Protein AF-A0AA37LX36-F1 (afdb_monomer)

Structure (mmCIF, N/CA/C/O backbone):
data_AF-A0AA37LX36-F1
#
_entry.id   AF-A0AA37LX36-F1
#
loop_
_atom_site.group_PDB
_atom_site.id
_atom_site.type_symbol
_atom_site.label_atom_id
_atom_site.label_alt_id
_atom_site.label_comp_id
_atom_site.label_asym_id
_atom_site.label_entity_id
_atom_site.label_seq_id
_atom_site.pdbx_PDB_ins_code
_atom_site.Cartn_x
_atom_site.Cartn_y
_atom_site.Cartn_z
_atom_site.occupancy
_atom_site.B_iso_or_equiv
_atom_site.auth_seq_id
_atom_site.auth_comp_id
_atom_site.auth_asym_id
_atom_site.auth_atom_id
_atom_site.pdbx_PDB_model_num
ATOM 1 N N . MET A 1 1 ? -28.944 18.152 -4.017 1.00 32.34 1 MET A N 1
ATOM 2 C CA . MET A 1 1 ? -28.126 17.832 -5.208 1.00 32.34 1 MET A CA 1
ATOM 3 C C . MET A 1 1 ? -26.838 17.189 -4.715 1.00 32.34 1 MET A C 1
ATOM 5 O O . MET A 1 1 ? -25.972 17.884 -4.203 1.00 32.34 1 MET A O 1
ATOM 9 N N . GLY A 1 2 ? -26.797 15.855 -4.688 1.00 38.53 2 GLY A N 1
ATOM 10 C CA . GLY A 1 2 ? -25.699 15.092 -4.093 1.00 38.53 2 GLY A CA 1
ATOM 11 C C . GLY A 1 2 ? -24.526 14.966 -5.058 1.00 38.53 2 GLY A C 1
ATOM 12 O O . GLY A 1 2 ? -24.697 14.466 -6.165 1.00 38.53 2 GLY A O 1
ATOM 13 N N . LYS A 1 3 ? -23.341 15.416 -4.639 1.00 30.78 3 LYS A N 1
ATOM 14 C CA . LYS A 1 3 ? -22.081 15.024 -5.273 1.00 30.78 3 LYS A CA 1
ATOM 15 C C . LYS A 1 3 ? -21.729 13.620 -4.779 1.00 30.78 3 LYS A C 1
ATOM 17 O O . LYS A 1 3 ? -21.330 13.455 -3.631 1.00 30.78 3 LYS A O 1
ATOM 22 N N . THR A 1 4 ? -21.894 12.623 -5.636 1.00 48.28 4 THR A N 1
ATOM 23 C CA . THR A 1 4 ? -21.333 11.275 -5.474 1.00 48.28 4 THR A CA 1
ATOM 24 C C . THR A 1 4 ? -20.632 10.914 -6.773 1.00 48.28 4 THR A C 1
ATOM 26 O O . THR A 1 4 ? -21.321 10.716 -7.769 1.00 48.28 4 THR A O 1
ATOM 29 N N . ALA A 1 5 ? -19.298 10.877 -6.759 1.00 36.16 5 ALA A N 1
ATOM 30 C CA . ALA A 1 5 ? -18.431 10.017 -7.576 1.00 36.16 5 ALA A CA 1
ATOM 31 C C . ALA A 1 5 ? -16.986 10.538 -7.483 1.00 36.16 5 ALA A C 1
ATOM 33 O O . ALA A 1 5 ? -16.674 11.576 -8.057 1.00 36.16 5 ALA A O 1
ATOM 34 N N . GLY A 1 6 ? -16.152 9.807 -6.737 1.00 41.78 6 GLY A N 1
ATOM 35 C CA . GLY A 1 6 ? -14.691 9.744 -6.865 1.00 41.78 6 GLY A CA 1
ATOM 36 C C . GLY A 1 6 ? -13.950 11.052 -7.124 1.00 41.78 6 GLY A C 1
ATOM 37 O O . GLY A 1 6 ? -13.410 11.240 -8.211 1.00 41.78 6 GLY A O 1
ATOM 38 N N . GLU A 1 7 ? -13.859 11.921 -6.120 1.00 40.16 7 GLU A N 1
ATOM 39 C CA . GLU A 1 7 ? -12.687 12.792 -6.040 1.00 40.16 7 GLU A CA 1
ATOM 40 C C . GLU A 1 7 ? -11.512 11.850 -5.736 1.00 40.16 7 GLU A C 1
ATOM 42 O O . GLU A 1 7 ? -11.552 11.106 -4.755 1.00 40.16 7 GLU A O 1
ATOM 47 N N . ASN A 1 8 ? -10.558 11.742 -6.667 1.00 49.19 8 ASN A N 1
ATOM 48 C CA . ASN A 1 8 ? -9.328 10.989 -6.440 1.00 49.19 8 ASN A CA 1
ATOM 49 C C . ASN A 1 8 ? -8.547 11.750 -5.370 1.00 49.19 8 ASN A C 1
ATOM 51 O O . ASN A 1 8 ? -7.756 12.633 -5.694 1.00 49.19 8 ASN A O 1
ATOM 55 N N . ASP A 1 9 ? -8.825 11.454 -4.106 1.00 60.62 9 ASP A N 1
ATOM 56 C CA . ASP A 1 9 ? -7.995 11.918 -3.009 1.00 60.62 9 ASP A CA 1
ATOM 57 C C . ASP A 1 9 ? -6.635 11.235 -3.170 1.00 60.62 9 ASP A C 1
ATOM 59 O O . ASP A 1 9 ? -6.492 10.022 -2.979 1.00 60.62 9 ASP A O 1
ATOM 63 N N . ASP A 1 10 ? -5.646 12.015 -3.608 1.00 78.06 10 ASP A N 1
ATOM 64 C CA . ASP A 1 10 ? -4.263 11.575 -3.735 1.00 78.06 10 ASP A CA 1
ATOM 65 C C . ASP A 1 10 ? -3.734 11.254 -2.334 1.00 78.06 10 ASP A C 1
ATOM 67 O O . ASP A 1 10 ? -3.211 12.114 -1.624 1.00 78.06 10 ASP A O 1
ATOM 71 N N . LEU A 1 11 ? -3.883 9.996 -1.919 1.00 88.50 11 LEU A N 1
ATOM 72 C CA . LEU A 1 11 ? -3.341 9.515 -0.659 1.00 88.50 11 LEU A CA 1
ATOM 73 C C . LEU A 1 11 ? -1.811 9.603 -0.710 1.00 88.50 11 LEU A C 1
ATOM 75 O O . LEU A 1 11 ? -1.152 9.020 -1.578 1.00 88.50 11 LEU A O 1
ATOM 79 N N . VAL A 1 12 ? -1.228 10.312 0.253 1.00 91.56 12 VAL A N 1
ATOM 80 C CA . VAL A 1 12 ? 0.217 10.538 0.315 1.00 91.56 12 VAL A CA 1
ATOM 81 C C . VAL A 1 12 ? 0.804 9.859 1.539 1.00 91.56 12 VAL A C 1
ATOM 83 O O . VAL A 1 12 ? 0.445 10.163 2.675 1.00 91.56 12 VAL A O 1
ATOM 86 N N . PHE A 1 13 ? 1.797 9.004 1.312 1.00 93.25 13 PHE A N 1
ATOM 87 C CA . PHE A 1 13 ? 2.613 8.448 2.382 1.00 93.25 13 PHE A CA 1
ATOM 88 C C . PHE A 1 13 ? 3.687 9.448 2.813 1.00 93.25 13 PHE A C 1
ATOM 90 O O . PHE A 1 13 ? 4.432 9.970 1.978 1.00 93.25 13 PHE A O 1
ATOM 97 N N . ARG A 1 14 ? 3.799 9.697 4.122 1.00 93.94 14 ARG A N 1
ATOM 98 C CA . ARG A 1 14 ? 4.775 10.641 4.683 1.00 93.94 14 ARG A CA 1
ATOM 99 C C . ARG A 1 14 ? 5.857 9.921 5.483 1.00 93.94 14 ARG A C 1
ATOM 101 O O . ARG A 1 14 ? 5.557 9.126 6.368 1.00 93.94 14 ARG A O 1
ATOM 108 N N . TYR A 1 15 ? 7.120 10.236 5.214 1.00 93.69 15 TYR A N 1
ATOM 109 C CA . TYR A 1 15 ? 8.269 9.720 5.965 1.00 93.69 15 TYR A CA 1
ATOM 110 C C . TYR A 1 15 ? 9.398 10.746 5.992 1.00 93.69 15 TYR A C 1
ATOM 112 O O . TYR A 1 15 ? 9.793 11.242 4.937 1.00 93.69 15 TYR A O 1
ATOM 120 N N . ALA A 1 16 ? 9.939 11.058 7.172 1.00 91.69 16 ALA A N 1
ATOM 121 C CA . ALA A 1 16 ? 11.041 12.010 7.341 1.00 91.69 16 ALA A CA 1
ATOM 122 C C . ALA A 1 16 ? 10.786 13.363 6.639 1.00 91.69 16 ALA A C 1
ATOM 124 O O . ALA A 1 16 ? 11.642 13.877 5.915 1.00 91.69 16 ALA A O 1
ATOM 125 N N . ASN A 1 17 ? 9.568 13.896 6.777 1.00 86.88 17 ASN A N 1
ATOM 126 C CA . ASN A 1 17 ? 9.090 15.103 6.087 1.00 86.88 17 ASN A CA 1
ATOM 127 C C . ASN A 1 17 ? 9.081 15.028 4.540 1.00 86.88 17 ASN A C 1
ATOM 129 O O . ASN A 1 17 ? 8.952 16.043 3.858 1.00 86.88 17 ASN A O 1
ATOM 133 N N . ARG A 1 18 ? 9.205 13.830 3.961 1.00 91.06 18 ARG A N 1
ATOM 134 C CA . ARG A 1 18 ? 9.024 13.579 2.527 1.00 91.06 18 ARG A CA 1
ATOM 135 C C . ARG A 1 18 ? 7.646 13.003 2.276 1.00 91.06 18 ARG A C 1
ATOM 137 O O . ARG A 1 18 ? 7.146 12.213 3.068 1.00 91.06 18 ARG A O 1
ATOM 144 N N . SER A 1 19 ? 7.069 13.399 1.153 1.00 90.94 19 SER A N 1
ATOM 145 C CA . SER A 1 19 ? 5.771 12.935 0.677 1.00 90.94 19 SER A CA 1
ATOM 146 C C . SER A 1 19 ? 5.985 12.043 -0.538 1.00 90.94 19 SER A C 1
ATOM 148 O O . SER A 1 19 ? 6.679 12.440 -1.474 1.00 90.94 19 SER A O 1
ATOM 150 N N . VAL A 1 20 ? 5.426 10.838 -0.508 1.00 90.50 20 VAL A N 1
ATOM 151 C CA . VAL A 1 20 ? 5.492 9.868 -1.601 1.00 90.50 20 VAL A CA 1
ATOM 152 C C . VAL A 1 20 ? 4.066 9.605 -2.081 1.00 90.50 20 VAL A C 1
ATOM 154 O O . VAL A 1 20 ? 3.241 9.172 -1.272 1.00 90.50 20 VAL A O 1
ATOM 157 N N . PRO A 1 21 ? 3.754 9.865 -3.363 1.00 89.62 21 PRO A N 1
ATOM 158 C CA . PRO A 1 21 ? 2.439 9.559 -3.905 1.00 89.62 21 PRO A CA 1
ATOM 159 C C . PRO A 1 21 ? 2.235 8.045 -3.930 1.00 89.62 21 PRO A C 1
ATOM 161 O O . PRO A 1 21 ? 3.142 7.288 -4.298 1.00 89.62 21 PRO A O 1
ATOM 164 N N . LEU A 1 22 ? 1.051 7.606 -3.519 1.00 91.00 22 LEU A N 1
ATOM 165 C CA . LEU A 1 22 ? 0.678 6.199 -3.533 1.00 91.00 22 LEU A CA 1
ATOM 166 C C . LEU A 1 22 ? -0.077 5.832 -4.816 1.00 91.00 22 LEU A C 1
ATOM 168 O O . LEU A 1 22 ? -0.513 6.714 -5.554 1.00 91.00 22 LEU A O 1
ATOM 172 N N . PRO A 1 23 ? -0.206 4.529 -5.127 1.00 89.56 23 PRO A N 1
ATOM 173 C CA . PRO A 1 23 ? -1.058 4.085 -6.215 1.00 89.56 23 PRO A CA 1
ATOM 174 C C . PRO A 1 23 ? -2.488 4.569 -5.989 1.00 89.56 23 PRO A C 1
ATOM 176 O O . PRO A 1 23 ? -2.979 4.539 -4.859 1.00 89.56 23 PRO A O 1
ATOM 179 N N . ASN A 1 24 ? -3.166 4.933 -7.076 1.00 89.44 24 ASN A N 1
ATOM 180 C CA . ASN A 1 24 ? -4.563 5.343 -7.019 1.00 89.44 24 ASN A CA 1
ATOM 181 C C . ASN A 1 24 ? -5.396 4.256 -6.326 1.00 89.44 24 ASN A C 1
ATOM 183 O O . ASN A 1 24 ? -5.388 3.084 -6.729 1.00 89.44 24 ASN A O 1
ATOM 187 N N . CYS A 1 25 ? -6.103 4.665 -5.280 1.00 89.44 25 CYS A N 1
ATOM 188 C CA . CYS A 1 25 ? -7.003 3.834 -4.501 1.00 89.44 25 CYS A CA 1
ATOM 189 C C . CYS A 1 25 ? -8.303 4.600 -4.257 1.00 89.44 25 CYS A C 1
ATOM 191 O O . CYS A 1 25 ? -8.329 5.827 -4.290 1.00 89.44 25 CYS A O 1
ATOM 193 N N . MET A 1 26 ? -9.398 3.873 -4.053 1.00 90.50 26 MET A N 1
ATOM 194 C CA . MET A 1 26 ? -10.676 4.486 -3.698 1.00 90.50 26 MET A CA 1
ATOM 195 C C . MET A 1 26 ? -10.778 4.548 -2.180 1.00 90.50 26 MET A C 1
ATOM 197 O O . MET A 1 26 ? -10.786 3.502 -1.534 1.00 90.50 26 MET A O 1
ATOM 201 N N . LEU A 1 27 ? -10.851 5.752 -1.618 1.00 89.50 27 LEU A N 1
ATOM 202 C CA . LEU A 1 27 ? -10.992 5.964 -0.180 1.00 89.50 27 LEU A CA 1
ATOM 203 C C . LEU A 1 27 ? -12.466 6.057 0.222 1.00 89.50 27 LEU A C 1
ATOM 205 O O . LEU A 1 27 ? -13.286 6.674 -0.456 1.00 89.50 27 LEU A O 1
ATOM 209 N N . PHE A 1 28 ? -12.790 5.463 1.365 1.00 85.06 28 PHE A N 1
ATOM 210 C CA . PHE A 1 28 ? -14.096 5.532 1.997 1.00 85.06 28 PHE A CA 1
ATOM 211 C C . PHE A 1 28 ? -13.926 6.012 3.440 1.00 85.06 28 PHE A C 1
ATOM 213 O O . PHE A 1 28 ? -13.277 5.374 4.278 1.00 85.06 28 PHE A O 1
ATOM 220 N N . SER A 1 29 ? -14.559 7.142 3.736 1.00 77.88 29 SER A N 1
ATOM 221 C CA . SER A 1 29 ? -14.624 7.713 5.079 1.00 77.88 29 SER A CA 1
ATOM 222 C C . SER A 1 29 ? -16.007 7.470 5.659 1.00 77.88 29 SER A C 1
ATOM 224 O O . SER A 1 29 ? -1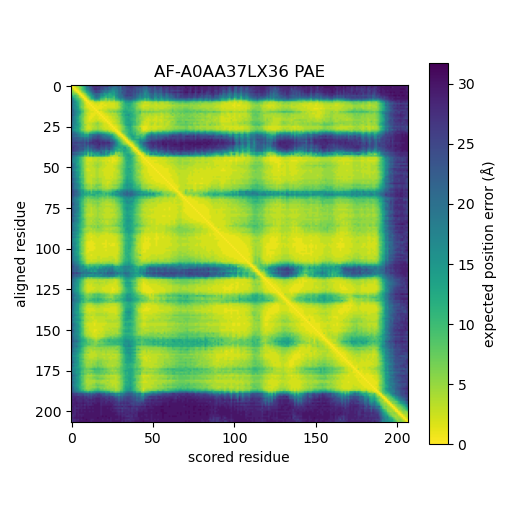7.027 7.670 4.992 1.00 77.88 29 SER A O 1
ATOM 226 N N . THR A 1 30 ? -16.063 7.038 6.914 1.00 62.91 30 THR A N 1
ATOM 227 C CA . THR A 1 30 ? -17.329 6.971 7.637 1.00 62.91 30 THR A CA 1
ATOM 228 C C . THR A 1 30 ? -17.745 8.399 7.974 1.00 62.91 30 THR A C 1
ATOM 230 O O . THR A 1 30 ? -16.972 9.169 8.529 1.00 62.91 30 THR A O 1
ATOM 233 N N . ARG A 1 31 ? -18.965 8.806 7.618 1.00 53.16 31 ARG A N 1
ATOM 234 C CA . ARG A 1 31 ? -19.545 10.034 8.174 1.00 53.16 31 ARG A CA 1
ATOM 235 C C . ARG A 1 31 ? -20.216 9.659 9.489 1.00 53.16 31 ARG A C 1
ATOM 237 O O . ARG A 1 31 ? -21.221 8.952 9.470 1.00 53.16 31 ARG A O 1
ATOM 244 N N . CYS A 1 32 ? -19.677 10.115 10.618 1.00 43.88 32 CYS A N 1
ATOM 245 C CA . CYS A 1 32 ? -20.441 10.114 11.862 1.00 43.88 32 CYS A CA 1
ATOM 246 C C . CYS A 1 32 ? -21.557 11.151 11.718 1.00 43.88 32 CYS A C 1
ATOM 248 O O . CYS A 1 32 ? -21.290 12.343 11.612 1.00 43.88 32 CYS A O 1
ATOM 250 N N . ASN A 1 33 ? -22.805 10.687 11.658 1.00 40.69 33 ASN A N 1
ATOM 251 C CA . ASN A 1 33 ? -23.986 11.540 11.504 1.00 40.69 33 ASN A CA 1
ATOM 252 C C . ASN A 1 33 ? -24.667 11.838 12.854 1.00 40.69 33 ASN A C 1
ATOM 254 O O . ASN A 1 33 ? -25.855 12.145 12.891 1.00 40.69 33 ASN A O 1
ATOM 258 N N . SER A 1 34 ? -23.934 11.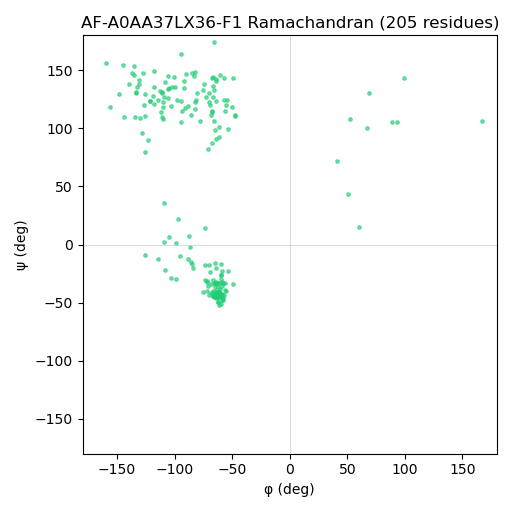719 13.962 1.00 43.19 34 SER A N 1
ATOM 259 C CA . SER A 1 34 ? -24.435 11.966 15.315 1.00 43.19 34 SER A CA 1
ATOM 260 C C . SER A 1 34 ? -23.544 12.985 16.029 1.00 43.19 34 SER A C 1
ATOM 262 O O . SER A 1 34 ? -22.407 12.672 16.373 1.00 43.19 34 SER A O 1
ATOM 264 N N . ASP A 1 35 ? -24.119 14.169 16.235 1.00 40.50 35 ASP A N 1
ATOM 265 C CA . ASP A 1 35 ? -23.669 15.325 17.021 1.00 40.50 35 ASP A CA 1
ATOM 266 C C . ASP A 1 35 ? -22.448 16.140 16.530 1.00 40.50 35 ASP A C 1
ATOM 268 O O . ASP A 1 35 ? -21.373 15.598 16.279 1.00 40.50 35 ASP A O 1
ATOM 272 N N . PRO A 1 36 ? -22.552 17.487 16.463 1.00 45.41 36 PRO A N 1
ATOM 273 C CA . PRO A 1 36 ? -21.502 18.371 15.940 1.00 45.41 36 PRO A CA 1
ATOM 274 C C . PRO A 1 36 ? -20.279 18.544 16.865 1.00 45.41 36 PRO A C 1
ATOM 276 O O . PRO A 1 36 ? -19.487 19.459 16.656 1.00 45.41 36 PRO A O 1
ATOM 279 N N . VAL A 1 37 ? -20.108 17.700 17.888 1.00 46.75 37 VAL A N 1
ATOM 280 C CA . VAL A 1 37 ? -19.050 17.852 18.906 1.00 46.75 37 VAL A CA 1
ATOM 281 C C . VAL A 1 37 ? -18.019 16.715 18.873 1.00 46.75 37 VAL A C 1
ATOM 283 O O . VAL A 1 37 ? -16.950 16.856 19.461 1.00 46.75 37 VAL A O 1
ATOM 286 N N . VAL A 1 38 ? -18.261 15.605 18.160 1.00 47.72 38 VAL A N 1
ATOM 287 C CA . VAL A 1 38 ? -17.376 14.429 18.239 1.00 47.72 38 VAL A CA 1
ATOM 288 C C . VAL A 1 38 ? -17.040 13.856 16.858 1.00 47.72 38 VAL A C 1
ATOM 290 O O . VAL A 1 38 ? -17.853 13.210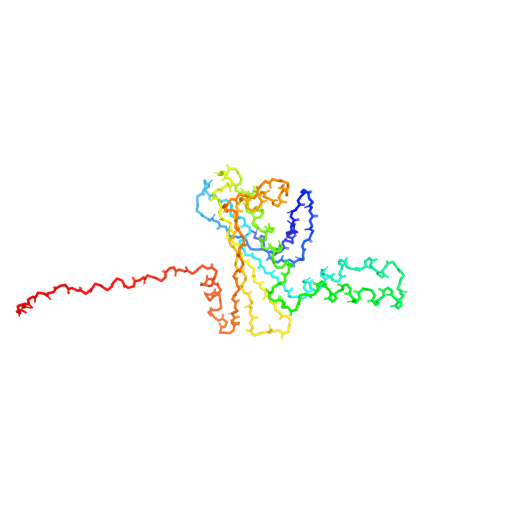 16.208 1.00 47.72 38 VAL A O 1
ATOM 293 N N . SER A 1 39 ? -15.769 14.047 16.489 1.00 46.16 39 SER A N 1
ATOM 294 C CA . SER A 1 39 ? -14.975 13.261 15.532 1.00 46.16 39 SER A CA 1
ATOM 295 C C . SER A 1 39 ? -15.385 13.320 14.059 1.00 46.16 39 SER A C 1
ATOM 297 O O . SER A 1 39 ? -16.236 12.563 13.603 1.00 46.16 39 SER A O 1
ATOM 299 N N . ILE A 1 40 ? -14.662 14.129 13.275 1.00 47.19 40 ILE A N 1
ATOM 300 C CA . ILE A 1 40 ? -14.550 13.933 11.822 1.00 47.19 40 ILE A CA 1
ATOM 301 C C . ILE A 1 40 ? -13.758 12.630 11.614 1.00 47.19 40 ILE A C 1
ATOM 303 O O . ILE A 1 40 ? -12.588 12.578 12.009 1.00 47.19 40 ILE A O 1
ATOM 307 N N . PRO A 1 41 ? -14.350 11.554 11.066 1.00 59.16 41 PRO A N 1
ATOM 308 C CA . PRO A 1 41 ? -13.612 10.318 10.863 1.00 59.16 41 PRO A CA 1
ATOM 309 C C . PRO A 1 41 ? -12.801 10.440 9.571 1.00 59.16 41 PRO A C 1
ATOM 311 O O . PRO A 1 41 ? -13.358 10.705 8.503 1.00 59.16 41 PRO A O 1
ATOM 314 N N . GLY A 1 42 ? -11.487 10.242 9.669 1.00 60.50 42 GLY A N 1
ATOM 315 C CA . GLY A 1 42 ? -10.632 10.097 8.492 1.00 60.50 42 GLY A CA 1
ATOM 316 C C . GLY A 1 42 ? -10.951 8.836 7.694 1.00 60.50 42 GLY A C 1
ATOM 317 O O . GLY A 1 42 ? -11.782 8.023 8.122 1.00 60.50 42 GLY A O 1
ATOM 318 N N . PRO A 1 43 ? -10.312 8.657 6.526 1.00 66.19 43 PRO A N 1
ATOM 319 C CA . PRO A 1 43 ? -10.539 7.473 5.711 1.00 66.19 43 PRO A CA 1
ATOM 320 C C . PRO A 1 43 ? -10.225 6.232 6.540 1.00 66.19 43 PRO A C 1
ATOM 322 O O . PRO A 1 43 ? -9.157 6.109 7.139 1.00 66.19 43 PRO A O 1
ATOM 325 N N . SER A 1 44 ? -11.198 5.332 6.632 1.00 81.94 44 SER A N 1
ATOM 326 C CA . SER A 1 44 ? -11.076 4.100 7.421 1.00 81.94 44 SER A CA 1
ATOM 327 C C . SER A 1 44 ? -10.945 2.875 6.532 1.00 81.94 44 SER A C 1
ATOM 329 O O . SER A 1 44 ? -10.414 1.855 6.970 1.00 81.94 44 SER A O 1
ATOM 331 N N . ILE A 1 45 ? -11.399 2.976 5.282 1.00 91.06 45 ILE A N 1
ATOM 332 C CA . ILE A 1 45 ? -11.393 1.881 4.325 1.00 91.06 45 ILE A CA 1
ATOM 333 C C . ILE A 1 45 ? -10.853 2.409 2.996 1.00 91.06 45 ILE A C 1
ATOM 335 O O . ILE A 1 45 ? -11.338 3.417 2.494 1.00 91.06 45 ILE A O 1
ATOM 339 N N . ALA A 1 46 ? -9.897 1.709 2.394 1.00 93.56 46 ALA A N 1
ATOM 340 C CA . ALA A 1 46 ? -9.486 1.927 1.012 1.00 93.56 46 ALA A CA 1
ATOM 341 C C . ALA A 1 46 ? -9.746 0.677 0.173 1.00 93.56 46 ALA A C 1
ATOM 343 O O . ALA A 1 46 ? -9.643 -0.444 0.664 1.00 93.56 46 ALA A O 1
ATOM 344 N N . TYR A 1 47 ? -10.033 0.861 -1.109 1.00 94.31 47 TYR A N 1
ATOM 345 C CA . TYR A 1 47 ? -10.014 -0.202 -2.102 1.00 94.31 47 TYR A CA 1
ATOM 346 C C . TYR A 1 47 ? -8.859 0.008 -3.075 1.00 94.31 47 TYR A C 1
ATOM 348 O O . TYR A 1 47 ? -8.678 1.092 -3.631 1.00 94.31 47 TYR A O 1
ATOM 356 N N . LEU A 1 48 ? -8.104 -1.059 -3.301 1.00 93.94 48 LEU A N 1
ATOM 357 C CA . LEU A 1 48 ? -6.943 -1.097 -4.169 1.00 93.94 48 LEU A CA 1
ATOM 358 C C . LEU A 1 48 ? -7.058 -2.296 -5.109 1.00 93.94 48 LEU A C 1
ATOM 360 O O . LEU A 1 48 ? -7.500 -3.376 -4.720 1.00 93.94 48 LEU A O 1
ATOM 364 N N . HIS A 1 49 ? -6.639 -2.118 -6.354 1.00 93.31 49 HIS A N 1
ATOM 365 C CA . HIS A 1 49 ? -6.614 -3.199 -7.329 1.00 93.31 49 HIS A CA 1
ATOM 366 C C . HIS A 1 49 ? -5.166 -3.613 -7.600 1.00 93.31 49 HIS A C 1
ATOM 368 O O . HIS A 1 49 ? -4.292 -2.756 -7.716 1.00 93.31 49 HIS A O 1
ATOM 374 N N . SER A 1 50 ? -4.880 -4.911 -7.728 1.00 92.25 50 SER A N 1
ATOM 375 C CA . SER A 1 50 ? -3.498 -5.392 -7.894 1.00 92.25 50 SER A CA 1
ATOM 376 C C . SER A 1 50 ? -2.783 -4.760 -9.097 1.00 92.25 50 SER A C 1
ATOM 378 O O . SER A 1 50 ? -1.590 -4.460 -9.028 1.00 92.25 50 SER A O 1
ATOM 380 N N . THR A 1 51 ? -3.512 -4.452 -10.173 1.00 92.75 51 THR A N 1
ATOM 381 C CA . THR A 1 51 ? -2.939 -3.791 -11.358 1.00 92.75 51 THR A CA 1
ATOM 382 C C . THR A 1 51 ? -2.470 -2.364 -11.089 1.00 92.75 51 THR A C 1
ATOM 384 O O . THR A 1 51 ? -1.500 -1.936 -11.717 1.00 92.75 51 THR A O 1
ATOM 387 N N . THR A 1 52 ? -3.092 -1.620 -10.163 1.00 93.19 52 THR A N 1
ATOM 388 C CA . THR A 1 52 ? -2.650 -0.251 -9.849 1.00 93.19 52 THR A CA 1
ATOM 389 C C . THR A 1 52 ? -1.319 -0.271 -9.108 1.00 93.19 52 THR A C 1
ATOM 391 O O . THR A 1 52 ? -0.454 0.552 -9.401 1.00 93.19 52 THR A O 1
ATOM 394 N N . ILE A 1 53 ? -1.099 -1.268 -8.2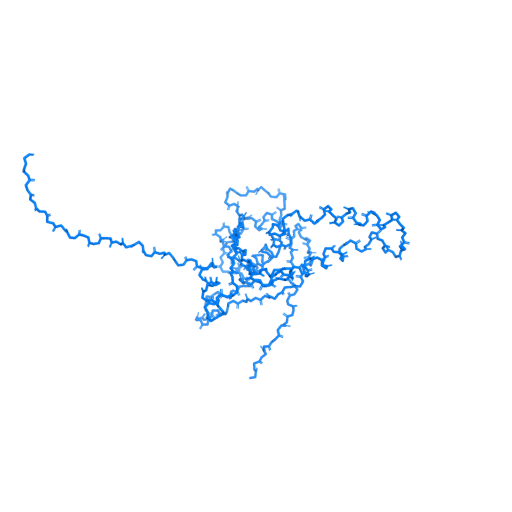43 1.00 93.50 53 ILE A N 1
ATOM 395 C CA . ILE A 1 53 ? 0.193 -1.508 -7.586 1.00 93.50 53 ILE A CA 1
ATOM 396 C C . ILE A 1 53 ? 1.270 -1.815 -8.627 1.00 93.50 53 ILE A C 1
ATOM 398 O O . ILE A 1 53 ? 2.321 -1.172 -8.641 1.00 93.50 53 ILE A O 1
ATOM 402 N N . THR A 1 54 ? 1.007 -2.772 -9.522 1.00 92.69 54 THR A N 1
ATOM 403 C CA . THR A 1 54 ? 1.961 -3.157 -10.571 1.00 92.69 54 THR A CA 1
ATOM 404 C C . THR A 1 54 ? 2.300 -1.966 -11.465 1.00 92.69 54 THR A C 1
ATOM 406 O O . THR A 1 54 ? 3.475 -1.668 -11.669 1.00 92.69 54 THR A O 1
ATOM 409 N N . THR A 1 55 ? 1.289 -1.212 -11.901 1.00 93.00 55 THR A N 1
ATOM 410 C CA . THR A 1 55 ? 1.474 -0.014 -12.735 1.00 93.00 55 THR A CA 1
ATOM 411 C C . THR A 1 55 ? 2.300 1.053 -12.016 1.00 93.00 55 THR A C 1
ATOM 413 O O . THR A 1 55 ? 3.238 1.602 -12.594 1.00 93.00 55 THR A O 1
ATOM 416 N N . ALA A 1 56 ? 2.009 1.332 -10.741 1.00 92.19 56 ALA A N 1
ATOM 417 C CA . ALA A 1 56 ? 2.765 2.298 -9.946 1.00 92.19 56 ALA A CA 1
ATOM 418 C C . ALA A 1 56 ? 4.230 1.868 -9.758 1.00 92.19 56 ALA A C 1
ATOM 420 O O . ALA A 1 56 ? 5.146 2.688 -9.885 1.00 92.19 56 ALA A O 1
ATOM 421 N N . ARG A 1 57 ? 4.472 0.572 -9.523 1.00 93.00 57 ARG A N 1
ATOM 422 C CA . ARG A 1 57 ? 5.820 0.001 -9.414 1.00 93.00 57 ARG A CA 1
ATOM 423 C C . ARG A 1 57 ? 6.593 0.162 -10.718 1.00 93.00 57 ARG A C 1
ATOM 425 O O . ARG A 1 57 ? 7.719 0.656 -10.706 1.00 93.00 57 ARG A O 1
ATOM 432 N N . GLU A 1 58 ? 5.997 -0.204 -11.846 1.00 92.94 58 GLU A N 1
ATOM 433 C CA . GLU A 1 58 ? 6.622 -0.043 -13.158 1.00 92.94 58 GLU A CA 1
ATOM 434 C C . GLU A 1 58 ? 6.906 1.425 -13.478 1.00 92.94 58 GLU A C 1
ATOM 436 O O . GLU A 1 58 ? 8.002 1.750 -13.944 1.00 92.94 58 GLU A O 1
ATOM 441 N N . HIS A 1 59 ? 5.957 2.317 -13.170 1.00 90.94 59 HIS A N 1
ATOM 442 C CA . HIS A 1 59 ? 6.104 3.757 -13.349 1.00 90.94 59 HIS A CA 1
ATOM 443 C C . HIS A 1 59 ? 7.292 4.311 -12.551 1.00 90.94 59 HIS A C 1
ATOM 445 O O . HIS A 1 59 ? 8.107 5.059 -13.095 1.00 90.94 59 HIS A O 1
ATOM 451 N N . SER A 1 60 ? 7.465 3.870 -11.298 1.00 90.12 60 SER A N 1
ATOM 452 C CA . SER A 1 60 ? 8.590 4.280 -10.443 1.00 90.12 60 SER A CA 1
ATOM 453 C C . SER A 1 60 ? 9.964 3.935 -11.039 1.00 90.12 60 SER A C 1
ATOM 455 O O . SER A 1 60 ? 10.953 4.630 -10.796 1.00 90.12 60 SER A O 1
ATOM 457 N N . LEU A 1 61 ? 10.027 2.900 -11.883 1.00 92.75 61 LEU A N 1
ATOM 458 C CA . LEU A 1 61 ? 11.244 2.416 -12.531 1.00 92.75 61 LEU A CA 1
ATOM 459 C C . LEU A 1 61 ? 11.419 2.904 -13.976 1.00 92.75 61 LEU A C 1
ATOM 461 O O . LEU A 1 61 ? 12.414 2.556 -14.613 1.00 92.75 61 LEU A O 1
ATOM 465 N N . GLN A 1 62 ? 10.511 3.724 -14.514 1.00 89.62 62 GLN A N 1
ATOM 466 C CA . GLN A 1 62 ? 10.619 4.194 -15.902 1.00 89.62 62 GLN A CA 1
ATOM 467 C C . GLN A 1 62 ? 11.919 4.956 -16.180 1.00 89.62 62 GLN A C 1
ATOM 469 O O . GLN A 1 62 ? 12.480 4.844 -17.270 1.00 89.62 62 GLN A O 1
ATOM 474 N N . HIS A 1 63 ? 12.443 5.670 -15.182 1.00 89.44 63 HIS A N 1
ATOM 475 C CA . HIS A 1 63 ? 13.711 6.399 -15.270 1.00 89.44 63 HIS A CA 1
ATOM 476 C C . HIS A 1 63 ? 14.925 5.502 -15.588 1.00 89.44 63 HIS A C 1
ATOM 478 O O . HIS A 1 63 ? 15.972 6.007 -15.973 1.00 89.44 63 HIS A O 1
ATOM 484 N N . VAL A 1 64 ? 14.815 4.179 -15.414 1.00 89.31 64 VAL A N 1
ATOM 485 C CA . VAL A 1 64 ? 15.917 3.230 -15.651 1.00 89.31 64 VAL A CA 1
ATOM 486 C C . VAL A 1 64 ? 16.189 3.026 -17.141 1.00 89.31 64 VAL A C 1
ATOM 488 O O . VAL A 1 64 ? 17.323 2.751 -17.528 1.00 89.31 64 VAL A O 1
ATOM 491 N N . TRP A 1 65 ? 15.161 3.145 -17.981 1.00 84.00 65 TRP A N 1
ATOM 492 C CA . TRP A 1 65 ? 15.256 2.877 -19.420 1.00 84.00 65 TRP A CA 1
ATOM 493 C C . TRP A 1 65 ? 14.779 4.042 -20.293 1.00 84.00 65 TRP A C 1
ATOM 495 O O . TRP A 1 65 ? 15.005 4.026 -21.502 1.00 84.00 65 TRP A O 1
ATOM 505 N N . LYS A 1 66 ? 14.163 5.072 -19.705 1.00 86.19 66 LYS A N 1
ATOM 506 C CA . LYS A 1 66 ? 13.907 6.350 -20.376 1.00 86.19 66 LYS A CA 1
ATOM 507 C C . LYS A 1 66 ? 15.073 7.326 -20.159 1.00 86.19 66 LYS A C 1
ATOM 509 O O . LYS A 1 66 ? 15.672 7.316 -19.087 1.00 86.19 66 LYS A O 1
ATOM 514 N N . PRO A 1 67 ? 15.386 8.197 -21.141 1.00 81.69 67 PRO A N 1
ATOM 515 C CA . PRO A 1 67 ? 14.697 8.375 -22.426 1.00 81.69 67 PRO A CA 1
ATOM 516 C C . PRO A 1 67 ? 15.165 7.422 -23.537 1.00 81.69 67 PRO A C 1
ATOM 518 O O . PRO A 1 67 ? 14.488 7.309 -24.553 1.00 81.69 67 PRO A O 1
ATOM 521 N N . ARG A 1 68 ? 16.312 6.747 -23.380 1.00 82.69 68 ARG A N 1
ATOM 522 C CA . ARG A 1 68 ? 16.876 5.872 -24.419 1.00 82.69 68 ARG A CA 1
ATOM 523 C C . ARG A 1 68 ? 16.810 4.409 -24.008 1.00 82.69 68 ARG A C 1
ATOM 525 O O . ARG A 1 68 ? 17.569 3.945 -23.155 1.00 82.69 68 ARG A O 1
ATOM 532 N N . PHE A 1 69 ? 15.931 3.683 -24.685 1.00 89.75 69 PHE A N 1
ATOM 533 C CA . PHE A 1 69 ? 15.853 2.238 -24.581 1.00 89.75 69 PHE A CA 1
ATOM 534 C C . PHE A 1 69 ? 17.123 1.590 -25.146 1.00 89.75 69 PHE A C 1
ATOM 536 O O . PHE A 1 69 ? 17.571 1.913 -26.245 1.00 89.75 69 PHE A O 1
ATOM 543 N N . SER A 1 70 ? 17.681 0.643 -24.398 1.00 93.62 70 SER A N 1
ATOM 544 C CA . SER A 1 70 ? 18.742 -0.248 -24.858 1.00 93.62 70 SER A CA 1
ATOM 545 C C . SER A 1 70 ? 18.549 -1.627 -24.220 1.00 93.62 70 SER A C 1
ATOM 547 O O . SER A 1 70 ? 17.981 -1.712 -23.127 1.00 93.62 70 SER A O 1
ATOM 549 N N . PRO A 1 71 ? 19.039 -2.719 -24.833 1.00 94.44 71 PRO A N 1
ATOM 550 C CA . PRO A 1 71 ? 18.939 -4.042 -24.220 1.00 94.44 71 PRO A CA 1
ATOM 551 C C . PRO A 1 71 ? 19.551 -4.122 -22.804 1.00 94.44 71 PRO A C 1
ATOM 553 O O . PRO A 1 71 ? 18.913 -4.709 -21.928 1.00 94.44 71 PRO A O 1
ATOM 556 N N . PRO A 1 72 ? 20.711 -3.493 -22.502 1.00 94.06 72 PRO A N 1
ATOM 557 C CA . PRO A 1 72 ? 21.240 -3.458 -21.138 1.00 94.06 72 PRO A CA 1
ATOM 558 C C . PRO A 1 72 ? 20.345 -2.699 -20.152 1.00 94.06 72 PRO A C 1
ATOM 560 O O . PRO A 1 72 ? 20.078 -3.203 -19.061 1.00 94.06 72 PRO A O 1
ATOM 563 N N . THR A 1 73 ? 19.838 -1.517 -20.524 1.00 93.50 73 THR A N 1
ATOM 564 C CA . THR A 1 73 ? 18.950 -0.737 -19.640 1.00 93.50 73 THR A CA 1
ATOM 565 C C . THR A 1 73 ? 17.622 -1.451 -19.399 1.00 93.50 73 THR A C 1
ATOM 567 O O . THR A 1 73 ? 17.101 -1.416 -18.285 1.00 93.50 73 THR A O 1
ATOM 570 N N . TRP A 1 74 ? 17.119 -2.189 -20.390 1.00 92.81 74 TRP A N 1
ATOM 571 C CA . TRP A 1 74 ? 15.941 -3.039 -20.243 1.00 92.81 74 TRP A CA 1
ATOM 572 C C . TRP A 1 74 ? 16.176 -4.221 -19.297 1.00 92.81 74 TRP A C 1
ATOM 574 O O . TRP A 1 74 ? 15.354 -4.482 -18.419 1.00 92.81 74 TRP A O 1
ATOM 584 N N . SER A 1 75 ? 17.316 -4.904 -19.412 1.00 93.94 75 SER A N 1
ATOM 585 C CA . SER A 1 75 ? 17.697 -5.979 -18.487 1.00 93.94 75 SER A CA 1
ATOM 586 C C . SER A 1 75 ? 17.852 -5.470 -17.051 1.00 93.94 75 SER A C 1
ATOM 588 O O . SER A 1 75 ? 17.363 -6.106 -16.117 1.00 93.94 75 SER A O 1
ATOM 590 N N . LEU A 1 76 ? 18.454 -4.289 -16.865 1.00 94.06 76 LEU A N 1
ATOM 591 C CA . LEU A 1 76 ? 18.538 -3.627 -15.559 1.00 94.06 76 LEU A CA 1
ATOM 592 C C . LEU A 1 76 ? 17.156 -3.260 -15.007 1.00 94.06 76 LEU A C 1
ATOM 594 O O . LEU A 1 76 ? 16.909 -3.456 -13.817 1.00 94.06 76 LEU A O 1
ATOM 598 N N . TYR A 1 77 ? 16.252 -2.759 -15.852 1.00 94.81 77 TYR A N 1
ATOM 599 C CA . TYR A 1 77 ? 14.868 -2.481 -15.474 1.00 94.81 77 TYR A CA 1
ATOM 600 C C . TYR A 1 77 ? 14.155 -3.750 -14.994 1.00 94.81 77 TYR A C 1
ATOM 602 O O . TYR A 1 77 ? 13.638 -3.752 -13.879 1.00 94.81 77 TYR A O 1
ATOM 610 N N . LYS A 1 78 ? 14.194 -4.846 -15.765 1.00 94.44 78 LYS A N 1
ATOM 611 C CA . LYS A 1 78 ? 13.576 -6.123 -15.366 1.00 94.44 78 LYS A CA 1
ATOM 612 C C . LYS A 1 78 ? 14.153 -6.652 -14.059 1.00 94.44 78 LYS A C 1
ATOM 614 O O . LYS A 1 78 ? 13.404 -7.096 -13.196 1.00 94.44 78 LYS A O 1
ATOM 619 N N . LEU A 1 79 ? 15.475 -6.563 -13.892 1.00 95.50 79 LEU A N 1
ATOM 620 C CA . LEU A 1 79 ? 16.145 -6.972 -12.661 1.00 95.50 79 LEU A CA 1
ATOM 621 C C . LEU A 1 79 ? 15.656 -6.153 -11.458 1.00 95.50 79 LEU A C 1
ATOM 623 O O . LEU A 1 79 ? 15.383 -6.716 -10.401 1.00 95.50 79 LEU A O 1
ATOM 627 N N . ARG A 1 80 ? 15.525 -4.828 -11.604 1.00 95.06 80 ARG A N 1
ATOM 628 C CA . ARG A 1 80 ? 14.993 -3.955 -10.545 1.00 95.06 80 ARG A CA 1
ATOM 629 C C . ARG A 1 80 ? 13.517 -4.231 -10.270 1.00 95.06 80 ARG A C 1
ATOM 631 O O . ARG A 1 80 ? 13.137 -4.297 -9.107 1.00 95.06 80 ARG A O 1
ATOM 638 N N . LEU A 1 81 ? 12.709 -4.441 -11.307 1.00 94.94 81 LEU A N 1
ATOM 639 C CA . LEU A 1 81 ? 11.289 -4.754 -11.167 1.00 94.94 81 LEU A CA 1
ATOM 640 C C . LEU A 1 81 ? 11.083 -6.072 -10.414 1.00 94.94 81 LEU A C 1
ATOM 642 O O . LEU A 1 81 ? 10.297 -6.113 -9.472 1.00 94.94 81 LEU A O 1
ATOM 646 N N . ALA A 1 82 ? 11.842 -7.113 -10.762 1.00 93.88 82 ALA A N 1
ATOM 647 C CA . ALA A 1 82 ? 11.806 -8.397 -10.067 1.00 93.88 82 ALA A CA 1
ATOM 648 C C . ALA A 1 82 ? 12.230 -8.273 -8.595 1.00 93.88 82 ALA A C 1
ATOM 650 O O . ALA A 1 82 ? 11.640 -8.912 -7.736 1.00 93.88 82 ALA A O 1
ATOM 651 N N . ARG A 1 83 ? 13.208 -7.409 -8.284 1.00 93.06 83 ARG A N 1
ATOM 652 C CA . ARG A 1 83 ? 13.628 -7.138 -6.896 1.00 93.06 83 ARG A CA 1
ATOM 653 C C . ARG A 1 83 ? 12.578 -6.392 -6.073 1.00 93.06 83 ARG A C 1
ATOM 655 O O . ARG A 1 83 ? 12.514 -6.596 -4.868 1.00 93.06 83 ARG A O 1
ATOM 662 N N . LEU A 1 84 ? 11.806 -5.502 -6.698 1.00 91.38 84 LEU A N 1
ATOM 663 C CA . LEU A 1 84 ? 10.742 -4.748 -6.025 1.00 91.38 84 LEU A CA 1
ATOM 664 C C . LEU A 1 84 ? 9.417 -5.511 -5.952 1.00 91.38 84 LEU A C 1
ATOM 666 O O . LEU A 1 84 ? 8.531 -5.115 -5.196 1.00 91.38 84 LEU A O 1
ATOM 670 N N . THR A 1 85 ? 9.254 -6.554 -6.763 1.00 92.75 85 THR A N 1
ATOM 671 C CA . THR A 1 85 ? 8.042 -7.369 -6.768 1.00 92.75 85 THR A CA 1
ATOM 672 C C . THR A 1 85 ? 8.144 -8.393 -5.641 1.00 92.75 85 THR A C 1
ATOM 674 O O . THR A 1 85 ? 9.057 -9.221 -5.656 1.00 92.75 85 THR A O 1
ATOM 677 N N . PRO A 1 86 ? 7.256 -8.338 -4.638 1.00 92.69 86 PRO A N 1
ATOM 678 C CA . PRO A 1 86 ? 7.290 -9.289 -3.540 1.00 92.69 86 PRO A CA 1
ATOM 679 C C . PRO A 1 86 ? 6.944 -10.700 -4.052 1.00 92.69 86 PRO A C 1
ATOM 681 O O . PRO A 1 86 ? 6.072 -10.832 -4.913 1.00 92.69 86 PRO A O 1
ATOM 684 N N . PRO A 1 87 ? 7.564 -11.765 -3.508 1.00 90.81 87 PRO A N 1
ATOM 685 C CA . PRO A 1 87 ? 7.175 -13.141 -3.826 1.00 90.81 87 PRO A CA 1
ATOM 686 C C . PRO A 1 87 ? 5.720 -13.449 -3.447 1.00 90.81 87 PRO A C 1
ATOM 688 O O . PRO A 1 87 ? 5.054 -14.229 -4.119 1.00 90.81 87 PRO A O 1
ATOM 691 N N . ASP A 1 88 ? 5.235 -12.826 -2.369 1.00 90.75 88 ASP A N 1
ATOM 692 C CA . ASP A 1 88 ? 3.851 -12.910 -1.911 1.00 90.75 88 ASP A CA 1
ATOM 693 C C . ASP A 1 88 ? 3.148 -11.564 -2.130 1.00 90.75 88 ASP A C 1
ATOM 695 O O . ASP A 1 88 ? 3.398 -10.591 -1.414 1.00 90.75 88 ASP A O 1
ATOM 699 N N . ALA A 1 89 ? 2.236 -11.522 -3.103 1.00 87.94 89 ALA A N 1
ATOM 700 C CA . ALA A 1 89 ? 1.450 -10.334 -3.426 1.00 87.94 89 ALA A CA 1
ATOM 701 C C . ALA A 1 89 ? 0.510 -9.896 -2.286 1.00 87.94 89 ALA A C 1
ATOM 703 O O . ALA A 1 89 ? 0.091 -8.742 -2.251 1.00 87.94 89 ALA A O 1
ATOM 704 N N . AL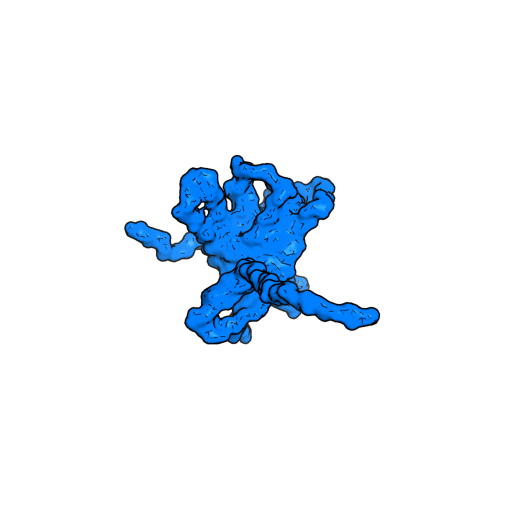A A 1 90 ? 0.171 -10.779 -1.337 1.00 87.69 90 ALA A N 1
ATOM 705 C CA . ALA A 1 90 ? -0.610 -10.394 -0.161 1.00 87.69 90 ALA A CA 1
ATOM 706 C C . ALA A 1 90 ? 0.217 -9.585 0.856 1.00 87.69 90 ALA A C 1
ATOM 708 O O . ALA A 1 90 ? -0.349 -8.906 1.708 1.00 87.69 90 ALA A O 1
ATOM 709 N N . ARG A 1 91 ? 1.551 -9.633 0.777 1.00 90.62 91 ARG A N 1
ATOM 710 C CA . ARG A 1 91 ? 2.473 -8.906 1.668 1.00 90.62 91 ARG A CA 1
ATOM 711 C C . ARG A 1 91 ? 3.175 -7.766 0.940 1.00 90.62 91 ARG A C 1
ATOM 713 O O . ARG A 1 91 ? 4.349 -7.487 1.180 1.00 90.62 91 ARG A O 1
ATOM 720 N N . ASP A 1 92 ? 2.459 -7.122 0.027 1.00 92.94 92 ASP A N 1
ATOM 721 C CA . ASP A 1 92 ? 3.024 -6.063 -0.791 1.00 92.94 92 ASP A CA 1
ATOM 722 C C . ASP A 1 92 ? 3.302 -4.793 0.035 1.00 92.94 92 ASP A C 1
ATOM 724 O O . ASP A 1 92 ? 2.409 -4.312 0.742 1.00 92.94 92 ASP A O 1
ATOM 728 N N . PRO A 1 93 ? 4.512 -4.206 -0.048 1.00 93.75 93 PRO A N 1
ATOM 729 C CA . PRO A 1 93 ? 4.842 -2.979 0.676 1.00 93.75 93 PRO A CA 1
ATOM 730 C C . PRO A 1 93 ? 3.937 -1.797 0.311 1.00 93.75 93 PRO A C 1
ATOM 732 O O . PRO A 1 93 ? 3.728 -0.922 1.150 1.00 93.75 93 PRO A O 1
ATOM 735 N N . TYR A 1 94 ? 3.356 -1.768 -0.894 1.00 94.19 94 TYR A N 1
ATOM 736 C CA . TYR A 1 94 ? 2.394 -0.726 -1.259 1.00 94.19 94 TYR A CA 1
ATOM 737 C C . TYR A 1 94 ? 1.112 -0.799 -0.419 1.00 94.19 94 TYR A C 1
ATOM 739 O O . TYR A 1 94 ? 0.570 0.244 -0.063 1.00 94.19 94 TYR A O 1
ATOM 747 N N . ILE A 1 95 ? 0.660 -1.998 -0.029 1.00 95.44 95 ILE A N 1
ATOM 748 C CA . ILE A 1 95 ? -0.508 -2.169 0.853 1.00 95.44 95 ILE A CA 1
ATOM 749 C C . ILE A 1 95 ? -0.200 -1.591 2.237 1.00 95.44 95 ILE A C 1
ATOM 751 O O . ILE A 1 95 ? -0.998 -0.837 2.791 1.00 95.44 95 ILE A O 1
ATOM 755 N N . ALA A 1 96 ? 0.985 -1.896 2.778 1.00 95.62 96 ALA A N 1
ATOM 756 C CA . ALA A 1 96 ? 1.435 -1.338 4.050 1.00 95.62 96 ALA A CA 1
ATOM 757 C C . ALA A 1 96 ? 1.533 0.194 3.995 1.00 95.62 96 ALA A C 1
ATOM 759 O O . ALA A 1 96 ? 1.085 0.869 4.919 1.00 95.62 96 ALA A O 1
ATOM 760 N N . ALA A 1 97 ? 2.062 0.748 2.901 1.00 95.50 97 ALA A N 1
ATOM 761 C CA . ALA A 1 97 ? 2.177 2.191 2.722 1.00 95.50 97 ALA A CA 1
ATOM 762 C C . ALA A 1 97 ? 0.803 2.886 2.667 1.00 95.50 97 ALA A C 1
ATOM 764 O O . ALA A 1 97 ? 0.638 3.930 3.291 1.00 95.50 97 ALA A O 1
ATOM 765 N N . VAL A 1 98 ? -0.191 2.284 1.999 1.00 95.38 98 VAL A N 1
ATOM 766 C CA . VAL A 1 98 ? -1.583 2.774 1.974 1.00 95.38 98 VAL A CA 1
ATOM 767 C C . VAL A 1 98 ? -2.215 2.738 3.367 1.00 95.38 98 VAL A C 1
ATOM 769 O O . VAL A 1 98 ? -2.791 3.734 3.797 1.00 95.38 98 VAL A O 1
ATOM 772 N N . LEU A 1 99 ? -2.058 1.636 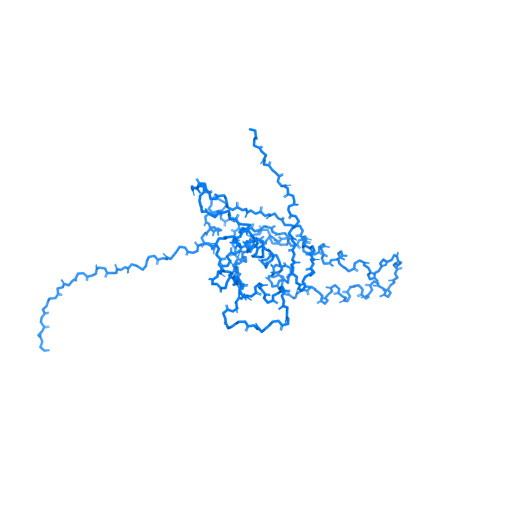4.110 1.00 95.50 99 LEU A N 1
ATOM 773 C CA . LEU A 1 99 ? -2.543 1.536 5.494 1.00 95.50 99 LEU A CA 1
ATOM 774 C C . LEU A 1 99 ? -1.939 2.635 6.380 1.00 95.50 99 LEU A C 1
ATOM 776 O O . LEU A 1 99 ? -2.659 3.322 7.100 1.00 95.50 99 LEU A O 1
ATOM 780 N N . ILE A 1 100 ? -0.622 2.834 6.300 1.00 95.56 100 ILE A N 1
ATOM 781 C CA . ILE A 1 100 ? 0.063 3.864 7.084 1.00 95.56 100 ILE A CA 1
ATOM 782 C C . ILE A 1 100 ? -0.409 5.261 6.683 1.00 95.56 100 ILE A C 1
ATOM 784 O O . ILE A 1 100 ? -0.696 6.068 7.561 1.00 95.56 100 ILE A O 1
ATOM 788 N N . ALA A 1 101 ? -0.511 5.554 5.386 1.00 94.56 101 ALA A N 1
ATOM 789 C CA . ALA A 1 101 ? -0.932 6.868 4.917 1.00 94.56 101 ALA A CA 1
ATOM 790 C C . ALA A 1 101 ? -2.356 7.213 5.377 1.00 94.56 101 ALA A C 1
ATOM 792 O O . ALA A 1 101 ? -2.580 8.316 5.867 1.00 94.56 101 ALA A O 1
ATOM 793 N N . MET A 1 102 ? -3.295 6.259 5.343 1.00 93.56 102 MET A N 1
ATOM 794 C CA . MET A 1 102 ? -4.630 6.474 5.917 1.00 93.56 102 MET A CA 1
ATOM 795 C C . MET A 1 102 ? -4.569 6.774 7.418 1.00 93.56 102 MET A C 1
ATOM 797 O O . MET A 1 102 ? -5.241 7.685 7.895 1.00 93.56 102 MET A O 1
ATOM 801 N N . ALA A 1 103 ? -3.742 6.047 8.174 1.00 92.19 103 ALA A N 1
ATOM 802 C CA . ALA A 1 103 ? -3.573 6.301 9.602 1.00 92.19 103 ALA A CA 1
ATOM 803 C C . ALA A 1 103 ? -2.950 7.687 9.871 1.00 92.19 103 ALA A C 1
ATOM 805 O O . ALA A 1 103 ? -3.359 8.373 10.805 1.00 92.19 103 ALA A O 1
ATOM 806 N N . GLN A 1 104 ? -2.017 8.138 9.025 1.00 92.44 104 GLN A N 1
ATOM 807 C CA . GLN A 1 104 ? -1.462 9.496 9.071 1.00 92.44 104 GLN A CA 1
ATOM 808 C C . GLN A 1 104 ? -2.538 10.555 8.822 1.00 92.44 104 GLN A C 1
ATOM 810 O O . GLN A 1 104 ? -2.577 11.561 9.529 1.00 92.44 104 GLN A O 1
ATOM 815 N N . GLU A 1 105 ? -3.434 10.338 7.860 1.00 89.62 105 GLU A N 1
ATOM 816 C CA . GLU A 1 105 ? -4.548 11.257 7.621 1.00 89.62 105 GLU A CA 1
ATOM 817 C C . GLU A 1 105 ? -5.529 11.297 8.792 1.00 89.62 105 GLU A C 1
ATOM 819 O O . GLU A 1 105 ? -5.902 12.387 9.232 1.00 89.62 105 GLU A O 1
ATOM 824 N N . GLN A 1 106 ? -5.883 10.140 9.363 1.00 88.00 106 GLN A N 1
ATOM 825 C CA . GLN A 1 106 ? -6.689 10.084 10.586 1.00 88.00 106 GLN A CA 1
ATOM 826 C C . GLN A 1 106 ? -6.021 10.863 11.731 1.00 88.00 106 GLN A C 1
ATOM 828 O O . G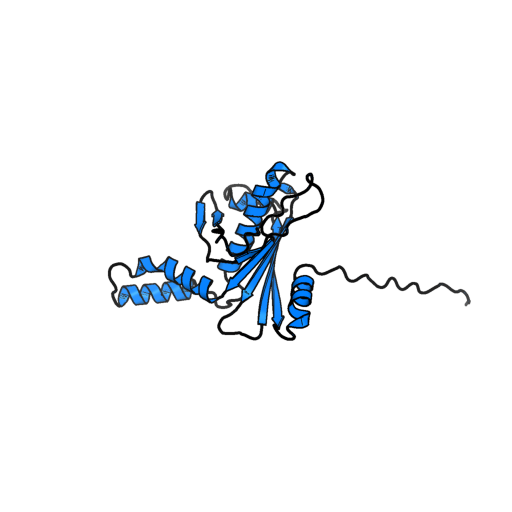LN A 1 106 ? -6.688 11.650 12.403 1.00 88.00 106 GLN A O 1
ATOM 833 N N . GLN A 1 107 ? -4.704 10.716 11.919 1.00 87.56 107 GLN A N 1
ATOM 834 C CA . GLN A 1 107 ? -3.950 11.447 12.941 1.00 87.56 107 GLN A CA 1
ATOM 835 C C . GLN A 1 107 ? -3.995 12.963 12.715 1.00 87.56 107 GLN A C 1
ATOM 837 O O . GLN A 1 107 ? -4.225 13.717 13.659 1.00 87.56 107 GLN A O 1
ATOM 842 N N . VAL A 1 108 ? -3.799 13.429 11.478 1.00 85.00 108 VAL A N 1
ATOM 843 C CA . VAL A 1 108 ? -3.850 14.864 11.145 1.00 85.00 108 VAL A CA 1
ATOM 844 C C . VAL A 1 108 ? -5.228 15.449 11.451 1.00 85.00 108 VAL A C 1
ATOM 846 O O . VAL A 1 108 ? -5.312 16.535 12.025 1.00 85.00 108 VAL A O 1
ATOM 849 N N . GLN A 1 109 ? -6.297 14.724 11.123 1.00 80.94 109 GLN A N 1
ATOM 850 C CA . GLN A 1 109 ? -7.668 15.173 11.367 1.00 80.94 109 GLN A CA 1
ATOM 851 C C . GLN A 1 109 ? -8.052 15.155 12.853 1.00 80.94 109 GLN A C 1
ATOM 853 O O . GLN A 1 109 ? -8.840 15.989 13.292 1.00 80.94 109 GLN A O 1
ATOM 858 N N . GLN A 1 110 ? -7.486 14.233 13.637 1.00 77.06 110 GLN A N 1
ATOM 859 C CA . GLN A 1 110 ? -7.822 14.047 15.054 1.00 77.06 110 GLN A CA 1
ATOM 860 C C . GLN A 1 110 ? -6.885 14.787 16.018 1.00 77.06 110 GLN A C 1
ATOM 862 O O . GLN A 1 110 ? -7.208 14.922 17.198 1.00 77.06 110 GLN A O 1
ATOM 867 N N . ARG A 1 111 ? -5.772 15.346 15.527 1.00 72.06 111 ARG A N 1
ATOM 868 C CA . ARG A 1 111 ? -4.813 16.146 16.310 1.00 72.06 111 ARG A CA 1
ATOM 869 C C . ARG A 1 111 ? -5.435 17.266 17.165 1.00 72.06 111 ARG A C 1
ATOM 871 O O . ARG A 1 111 ? -4.904 17.513 18.244 1.00 72.06 111 ARG A O 1
ATOM 878 N N . PRO A 1 112 ? -6.525 17.949 16.753 1.00 63.66 112 PRO A N 1
ATOM 879 C CA . PRO A 1 112 ? -7.172 18.955 17.598 1.00 63.66 112 PRO A CA 1
ATOM 880 C C . PRO A 1 112 ? -7.910 18.379 18.819 1.00 63.66 112 PRO A C 1
ATOM 882 O O . PRO A 1 112 ? -8.227 19.133 19.733 1.00 63.66 112 PRO A O 1
ATOM 885 N N . LEU A 1 113 ? -8.222 17.078 18.826 1.00 60.56 113 LEU A N 1
ATOM 886 C CA . LEU A 1 113 ? -9.135 16.453 19.790 1.00 60.56 113 LEU A CA 1
ATOM 887 C C . LEU A 1 113 ? -8.429 15.747 20.958 1.00 60.56 113 LEU A C 1
ATOM 889 O O . LEU A 1 113 ? -9.003 15.664 22.041 1.00 60.56 113 LEU A O 1
ATOM 893 N N . ALA A 1 114 ? -7.218 15.214 20.762 1.00 57.53 114 ALA A N 1
ATOM 894 C CA . ALA A 1 114 ? -6.517 14.436 21.787 1.00 57.53 114 ALA A CA 1
ATOM 895 C C . ALA A 1 114 ? -4.994 14.364 21.546 1.00 57.53 114 ALA A C 1
ATOM 897 O O . ALA A 1 114 ? -4.539 14.479 20.406 1.00 57.53 114 ALA A O 1
ATOM 898 N N . PRO A 1 115 ? -4.181 14.134 22.598 1.00 62.72 115 PRO A N 1
ATOM 899 C CA . PRO A 1 115 ? -2.754 13.873 22.440 1.00 62.72 115 PRO A CA 1
ATOM 900 C C . PRO A 1 115 ? -2.505 12.534 21.721 1.00 62.72 115 PRO A C 1
ATOM 902 O O . PRO A 1 115 ? -2.968 11.482 22.162 1.00 62.72 115 PRO A O 1
ATOM 905 N N . SER A 1 116 ? -1.703 12.573 20.651 1.00 61.16 116 SER A N 1
ATOM 906 C CA . SER A 1 116 ? -1.404 11.452 19.739 1.00 61.16 116 SER A CA 1
ATOM 907 C C . SER A 1 116 ? -0.891 10.167 20.409 1.00 61.16 116 SER A C 1
ATOM 909 O O . SER A 1 116 ? -0.989 9.086 19.833 1.00 61.16 116 SER A O 1
ATOM 911 N N . ALA A 1 117 ? -0.319 10.259 21.613 1.00 62.09 117 ALA A N 1
ATOM 912 C CA . ALA A 1 117 ? 0.478 9.190 22.216 1.00 62.09 117 ALA A CA 1
ATOM 913 C C . ALA A 1 117 ? -0.318 7.936 22.637 1.00 62.09 117 ALA A C 1
ATOM 915 O O . ALA A 1 117 ? 0.266 6.856 22.713 1.00 62.09 117 ALA A O 1
ATOM 916 N N . SER A 1 118 ? -1.627 8.057 22.884 1.00 67.25 118 SER A N 1
ATOM 917 C CA . SER A 1 118 ? -2.476 6.935 23.333 1.00 67.25 118 SER A CA 1
ATOM 918 C C . SER A 1 118 ? -3.454 6.439 22.269 1.00 6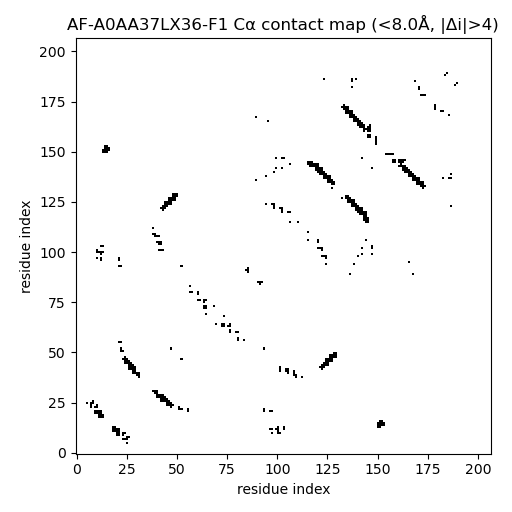7.25 118 SER A C 1
ATOM 920 O O . SER A 1 118 ? -4.267 5.556 22.541 1.00 67.25 118 SER A O 1
ATOM 922 N N . GLN A 1 119 ? -3.412 7.015 21.067 1.00 81.19 119 GLN A N 1
ATOM 923 C CA . GLN A 1 119 ? -4.402 6.739 20.039 1.00 81.19 119 GLN A CA 1
ATOM 924 C C . GLN A 1 119 ? -3.967 5.592 19.127 1.00 81.19 119 GLN A C 1
ATOM 926 O O . GLN A 1 119 ? -2.821 5.536 18.674 1.00 81.19 119 GLN A O 1
ATOM 931 N N . VAL A 1 120 ? -4.908 4.686 18.856 1.00 86.94 120 VAL A N 1
ATOM 932 C CA . VAL A 1 120 ? -4.768 3.620 17.862 1.00 86.94 120 VAL A CA 1
ATOM 933 C C . VAL A 1 120 ? -5.703 3.926 16.700 1.00 86.94 120 VAL A C 1
ATOM 935 O O . VAL A 1 120 ? -6.911 4.059 16.883 1.00 86.94 120 VAL A O 1
ATOM 938 N N . PHE A 1 121 ? -5.128 4.032 15.511 1.00 88.62 121 PHE A N 1
ATOM 939 C CA . PHE A 1 121 ? -5.816 4.258 14.251 1.00 88.62 121 PHE A CA 1
ATOM 940 C C . PHE A 1 121 ? -6.093 2.906 13.598 1.00 88.62 121 PHE A C 1
ATOM 942 O O . PHE A 1 121 ? -5.163 2.174 13.251 1.00 88.62 121 PHE A O 1
ATOM 949 N N . CYS A 1 122 ? -7.371 2.559 13.472 1.00 89.50 122 CYS A N 1
ATOM 950 C CA . CYS A 1 122 ? -7.807 1.345 12.792 1.00 89.50 122 CYS A CA 1
ATOM 951 C C . CYS A 1 122 ? -8.129 1.672 11.334 1.00 89.50 122 CYS A C 1
ATOM 953 O O . CYS A 1 122 ? -8.957 2.539 11.043 1.00 89.50 122 CYS A O 1
ATOM 955 N N . VAL A 1 123 ? -7.464 0.968 10.426 1.00 92.38 123 VAL A N 1
ATOM 956 C CA . VAL A 1 123 ? -7.561 1.182 8.982 1.00 92.38 123 VAL A CA 1
ATOM 957 C C . VAL A 1 123 ? -7.659 -0.148 8.247 1.00 92.38 123 VAL A C 1
ATOM 959 O O . VAL A 1 123 ? -7.082 -1.157 8.668 1.00 92.38 123 VAL A O 1
ATOM 962 N N . HIS A 1 124 ? -8.378 -0.144 7.127 1.00 94.19 124 HIS A N 1
ATOM 963 C CA . HIS A 1 124 ? -8.655 -1.339 6.340 1.00 94.19 124 HIS A CA 1
ATOM 964 C C . HIS A 1 124 ? -8.385 -1.099 4.852 1.00 94.19 124 HIS A C 1
ATOM 966 O O . HIS A 1 124 ? -8.802 -0.090 4.296 1.00 94.19 124 HIS A O 1
ATOM 972 N N . VAL A 1 125 ? -7.732 -2.042 4.176 1.00 95.44 125 VAL A N 1
ATOM 973 C CA . VAL A 1 125 ? -7.563 -2.035 2.717 1.00 95.44 125 VAL A CA 1
ATOM 974 C C . VAL A 1 125 ? -8.172 -3.300 2.133 1.00 95.44 125 VAL A C 1
ATOM 976 O O . VAL A 1 125 ? -7.794 -4.415 2.486 1.00 95.44 125 VAL A O 1
ATOM 979 N N . LEU A 1 126 ? -9.108 -3.114 1.214 1.00 95.25 126 LEU A N 1
ATOM 980 C CA . LEU A 1 126 ? -9.677 -4.139 0.355 1.00 95.25 126 LEU A CA 1
ATOM 981 C C . LEU A 1 126 ? -8.813 -4.244 -0.902 1.00 95.25 126 LEU A C 1
ATOM 983 O O . LEU A 1 126 ? -8.697 -3.273 -1.645 1.00 95.25 126 LEU A O 1
ATOM 987 N N . VAL A 1 127 ? -8.220 -5.407 -1.153 1.00 95.44 127 VAL A N 1
ATOM 988 C CA . VAL A 1 127 ? -7.391 -5.655 -2.337 1.00 95.44 127 VAL A CA 1
ATOM 989 C C . VAL A 1 127 ? -8.090 -6.648 -3.252 1.00 95.44 127 VAL A C 1
ATOM 991 O O . VAL A 1 127 ? -8.268 -7.815 -2.894 1.00 95.44 127 VAL A O 1
ATOM 994 N N . GLY A 1 128 ? -8.479 -6.176 -4.436 1.00 93.25 128 GLY A N 1
ATOM 995 C CA . GLY A 1 128 ? -8.903 -7.026 -5.547 1.00 93.25 128 GLY A CA 1
ATOM 996 C C . GLY A 1 128 ? -7.701 -7.502 -6.360 1.00 93.25 128 GLY A C 1
ATOM 997 O O . GLY A 1 128 ? -6.712 -6.774 -6.492 1.00 93.25 128 GLY A O 1
ATOM 998 N N . ASN A 1 129 ? -7.781 -8.709 -6.914 1.00 88.69 129 ASN A N 1
ATOM 999 C CA . ASN A 1 129 ? -6.736 -9.260 -7.765 1.00 88.69 129 ASN A CA 1
ATOM 1000 C C . ASN A 1 129 ? -7.272 -9.540 -9.173 1.00 88.69 129 ASN A C 1
ATOM 1002 O O . ASN A 1 129 ? -8.247 -10.263 -9.317 1.00 88.69 129 ASN A O 1
ATOM 1006 N N . ALA A 1 130 ? -6.599 -9.027 -10.204 1.00 82.25 130 ALA A N 1
ATOM 1007 C CA . ALA A 1 130 ? -6.955 -9.294 -11.600 1.00 82.25 130 ALA A CA 1
ATOM 1008 C C . ALA A 1 130 ? -6.954 -10.790 -11.959 1.00 82.25 130 ALA A C 1
ATOM 1010 O O . ALA A 1 130 ? -7.749 -11.221 -12.790 1.00 82.25 130 ALA A O 1
ATOM 1011 N N . ASP A 1 131 ? -6.068 -11.567 -11.330 1.00 85.56 131 ASP A N 1
ATOM 1012 C CA . ASP A 1 131 ? -5.927 -13.001 -11.600 1.00 85.56 131 ASP A CA 1
ATOM 1013 C C . ASP A 1 131 ? -6.857 -13.863 -10.729 1.00 85.56 131 ASP A C 1
ATOM 1015 O O . ASP A 1 131 ? -7.017 -15.055 -10.982 1.00 85.56 131 ASP A O 1
ATOM 1019 N N . ASP A 1 132 ? -7.468 -13.279 -9.692 1.00 86.62 132 ASP A N 1
ATOM 1020 C CA . ASP A 1 132 ? -8.383 -13.968 -8.780 1.00 86.62 132 ASP A CA 1
ATOM 1021 C C . ASP A 1 132 ? -9.693 -13.190 -8.656 1.00 86.62 132 ASP A C 1
ATOM 1023 O O . ASP A 1 132 ? -9.846 -12.287 -7.836 1.00 86.62 132 ASP A O 1
ATOM 1027 N N . ASN A 1 133 ? -10.666 -13.613 -9.460 1.00 85.31 133 ASN A N 1
ATOM 1028 C CA . ASN A 1 133 ? -12.018 -13.060 -9.465 1.00 85.31 133 ASN A CA 1
ATOM 1029 C C . ASN A 1 133 ? -12.946 -13.740 -8.448 1.00 85.31 133 ASN A C 1
ATOM 1031 O O . ASN A 1 133 ? -14.150 -13.496 -8.461 1.00 85.31 133 ASN A O 1
ATOM 1035 N N . SER A 1 134 ? -12.419 -14.625 -7.597 1.00 90.81 134 SER A N 1
ATOM 1036 C CA . SER A 1 134 ? -13.210 -15.395 -6.632 1.00 90.81 134 SER A CA 1
ATOM 1037 C C . SER A 1 134 ? -13.096 -14.857 -5.209 1.00 90.81 134 SER A C 1
ATOM 1039 O O . SER A 1 134 ? -14.065 -14.952 -4.448 1.00 90.81 134 SER A O 1
ATOM 1041 N N . HIS A 1 135 ? -11.967 -14.228 -4.868 1.00 93.06 135 HIS A N 1
ATOM 1042 C CA . HIS A 1 135 ? -11.735 -13.661 -3.546 1.00 93.06 135 HIS A CA 1
ATOM 1043 C C . HIS A 1 135 ? -11.294 -12.198 -3.591 1.00 93.06 135 HIS A C 1
ATOM 1045 O O . HIS A 1 135 ? -10.533 -11.765 -4.450 1.00 93.06 135 HIS A O 1
ATOM 1051 N N . ILE A 1 136 ? -11.702 -11.459 -2.566 1.00 94.31 136 ILE A N 1
ATOM 1052 C CA . ILE A 1 136 ? -11.102 -10.189 -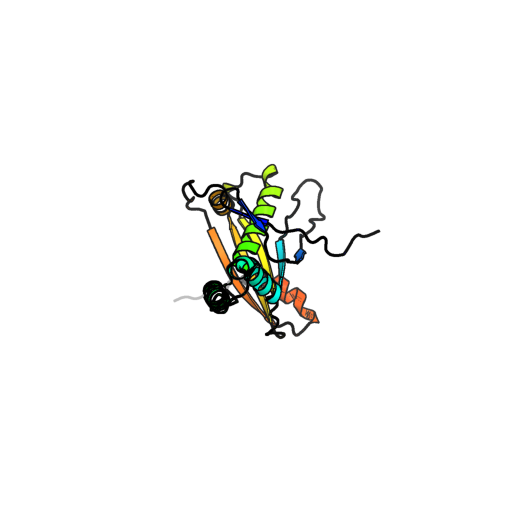2.174 1.00 94.31 136 ILE A CA 1
ATOM 1053 C C . ILE A 1 136 ? -10.275 -10.403 -0.910 1.00 94.31 136 ILE A C 1
ATOM 1055 O O . ILE A 1 136 ? -10.647 -11.189 -0.032 1.00 94.31 136 ILE A O 1
ATOM 1059 N N . ARG A 1 137 ? -9.153 -9.698 -0.781 1.00 95.06 137 ARG A N 1
ATOM 1060 C CA . ARG A 1 137 ? -8.368 -9.708 0.458 1.00 95.06 137 ARG A CA 1
ATOM 1061 C C . ARG A 1 137 ? -8.674 -8.474 1.283 1.00 95.06 137 ARG A C 1
ATOM 1063 O O . ARG A 1 137 ? -8.728 -7.371 0.754 1.00 95.06 137 ARG A O 1
ATOM 1070 N N . VAL A 1 138 ? -8.859 -8.662 2.582 1.00 95.00 138 VAL A N 1
ATOM 1071 C CA . VAL A 1 138 ? -9.017 -7.575 3.547 1.00 95.00 138 VAL A CA 1
ATOM 1072 C C . VAL A 1 138 ? -7.770 -7.531 4.411 1.00 95.00 138 VAL A C 1
ATOM 1074 O O . VAL A 1 138 ? -7.463 -8.494 5.120 1.00 95.00 138 VAL A O 1
ATOM 1077 N N . HIS A 1 139 ? -7.068 -6.407 4.344 1.00 95.31 139 HIS A N 1
ATOM 1078 C CA . HIS A 1 139 ? -5.929 -6.088 5.187 1.00 95.31 139 HIS A CA 1
ATOM 1079 C C . HIS A 1 139 ? -6.373 -5.096 6.251 1.00 95.31 139 HIS A C 1
ATOM 1081 O O . HIS A 1 139 ? -6.799 -3.994 5.926 1.00 95.31 139 HIS A O 1
ATOM 1087 N N . THR A 1 140 ? -6.265 -5.476 7.515 1.00 93.25 140 THR A N 1
ATOM 1088 C CA . THR A 1 140 ? -6.613 -4.630 8.658 1.00 93.25 140 THR A CA 1
ATOM 1089 C C . THR A 1 140 ? -5.347 -4.300 9.424 1.00 93.25 140 THR A C 1
ATOM 1091 O O . THR A 1 140 ? -4.574 -5.208 9.733 1.00 93.25 140 THR A O 1
ATOM 1094 N N . ALA A 1 141 ? -5.143 -3.030 9.766 1.00 93.19 141 ALA A N 1
ATOM 1095 C CA . ALA A 1 141 ? -4.049 -2.620 10.631 1.00 93.19 141 ALA A CA 1
ATOM 1096 C C . ALA A 1 141 ? -4.529 -1.710 11.761 1.00 93.19 141 ALA A C 1
ATOM 1098 O O . ALA A 1 141 ? -5.343 -0.812 11.554 1.00 93.19 141 ALA A O 1
ATOM 1099 N N . GLY A 1 142 ? -3.983 -1.958 12.950 1.00 91.50 142 GLY A N 1
ATOM 1100 C CA . GLY A 1 142 ? -3.977 -1.004 14.051 1.00 91.50 142 GLY A CA 1
ATOM 1101 C C . GLY A 1 142 ? -2.628 -0.299 14.069 1.00 91.50 142 GLY A C 1
ATOM 1102 O O . GLY A 1 142 ? -1.589 -0.963 14.113 1.00 91.50 142 GLY A O 1
ATOM 1103 N N . VAL A 1 143 ? -2.641 1.029 14.004 1.00 91.69 143 VAL A N 1
ATOM 1104 C CA . VAL A 1 143 ? -1.431 1.856 13.959 1.00 91.69 143 VAL A CA 1
ATOM 1105 C C . VAL A 1 143 ? -1.447 2.817 15.132 1.00 91.69 143 VAL A C 1
ATOM 1107 O O . VAL A 1 143 ? -2.403 3.567 15.296 1.00 91.69 143 VAL A O 1
ATOM 1110 N N . THR A 1 144 ? -0.417 2.812 15.970 1.00 91.94 144 THR A N 1
ATOM 1111 C CA . THR A 1 144 ? -0.365 3.755 17.095 1.00 91.94 144 THR A CA 1
ATOM 1112 C C . THR A 1 144 ? 0.149 5.120 16.648 1.00 91.94 144 THR A C 1
ATOM 1114 O O . THR A 1 144 ? 1.003 5.213 15.765 1.00 91.94 144 THR A O 1
ATOM 1117 N N . GLY A 1 145 ? -0.312 6.198 17.288 1.00 90.06 145 GLY A N 1
ATOM 1118 C CA . GLY A 1 145 ? 0.212 7.541 17.012 1.00 90.06 145 GLY A CA 1
ATOM 1119 C C . GLY A 1 145 ? 1.718 7.651 17.254 1.00 90.06 145 GLY A C 1
ATOM 1120 O O . GLY A 1 145 ? 2.421 8.252 16.453 1.00 90.06 145 GLY A O 1
ATOM 1121 N N . THR A 1 146 ? 2.249 6.954 18.264 1.00 91.00 146 THR A N 1
ATOM 1122 C CA . THR A 1 146 ? 3.698 6.894 18.523 1.00 91.00 146 THR A CA 1
ATOM 1123 C C . THR A 1 146 ? 4.494 6.224 17.401 1.00 91.00 146 THR A C 1
ATOM 1125 O O . THR A 1 146 ? 5.634 6.609 17.141 1.00 91.00 146 THR A O 1
ATOM 1128 N N . PHE A 1 147 ? 3.911 5.241 16.706 1.00 92.56 147 PHE A N 1
ATOM 1129 C CA . PHE A 1 147 ? 4.521 4.665 15.509 1.00 92.56 147 PHE A CA 1
ATOM 1130 C C . PHE A 1 147 ? 4.534 5.677 14.355 1.00 92.56 147 PHE A C 1
ATOM 1132 O O . PHE A 1 147 ? 5.543 5.809 13.665 1.00 92.56 147 PHE A O 1
ATOM 1139 N N . LEU A 1 148 ? 3.447 6.430 14.165 1.00 92.62 148 LEU A N 1
ATOM 1140 C CA . LEU A 1 148 ? 3.369 7.465 13.130 1.00 92.62 148 LEU A CA 1
ATOM 1141 C C . LEU A 1 148 ? 4.325 8.635 13.397 1.00 92.62 148 LEU A C 1
ATOM 1143 O O . LEU A 1 148 ? 4.995 9.099 12.474 1.00 92.62 148 LEU A O 1
ATOM 1147 N N . ASP A 1 149 ? 4.460 9.055 14.655 1.00 90.75 149 ASP A N 1
ATOM 1148 C CA . ASP A 1 149 ? 5.401 10.097 15.071 1.00 90.75 149 ASP A CA 1
ATOM 1149 C C . ASP A 1 149 ? 6.849 9.685 14.756 1.00 90.75 149 ASP A C 1
ATOM 1151 O O . ASP A 1 149 ? 7.631 10.489 14.247 1.00 90.75 149 ASP A O 1
ATOM 1155 N N . LYS A 1 150 ? 7.188 8.401 14.937 1.00 91.38 150 LYS A N 1
ATOM 1156 C CA . LYS A 1 150 ? 8.490 7.848 14.538 1.00 91.38 150 LYS A CA 1
ATOM 1157 C C . LYS A 1 150 ? 8.728 7.906 13.024 1.00 91.38 150 LYS A C 1
ATOM 1159 O O . LYS A 1 150 ? 9.868 8.058 12.591 1.00 91.38 150 LYS A O 1
ATOM 1164 N N . LEU A 1 151 ? 7.689 7.772 12.199 1.00 92.31 151 LEU A N 1
ATOM 1165 C CA . LEU A 1 151 ? 7.827 7.941 10.746 1.00 92.31 151 LEU A CA 1
ATOM 1166 C C . LEU A 1 151 ? 8.030 9.409 10.361 1.00 92.31 151 LEU A C 1
ATOM 1168 O O . LEU A 1 151 ? 8.726 9.693 9.383 1.00 92.31 151 LEU A O 1
ATOM 1172 N N . ALA A 1 152 ? 7.437 10.337 11.115 1.00 90.62 152 ALA A N 1
ATOM 1173 C CA . ALA A 1 152 ? 7.627 11.770 10.920 1.00 90.62 152 ALA A CA 1
ATOM 1174 C C . ALA A 1 152 ? 9.041 12.216 11.326 1.00 90.62 152 ALA A C 1
ATOM 1176 O O . ALA A 1 152 ? 9.686 12.938 10.563 1.00 90.62 152 ALA A O 1
ATOM 1177 N N . ASP A 1 153 ? 9.537 11.727 12.467 1.00 91.25 153 ASP A N 1
ATOM 1178 C CA . ASP A 1 153 ? 10.904 11.931 12.953 1.00 91.25 153 ASP A CA 1
ATOM 1179 C C . ASP A 1 153 ? 11.629 10.591 13.190 1.00 91.25 153 ASP A C 1
ATOM 1181 O O . ASP A 1 153 ? 11.617 10.046 14.301 1.00 91.25 153 ASP A O 1
ATOM 1185 N N . PRO A 1 154 ? 12.325 10.055 12.171 1.00 90.31 154 PRO A N 1
ATOM 1186 C CA . PRO A 1 154 ? 13.049 8.793 12.290 1.00 90.31 154 PRO A CA 1
ATOM 1187 C C . PRO A 1 154 ? 14.219 8.821 13.274 1.00 90.31 154 PRO A C 1
ATOM 1189 O O . PRO A 1 154 ? 14.699 7.748 13.644 1.00 90.31 154 PRO A O 1
ATOM 1192 N N . LEU A 1 155 ? 14.702 9.995 13.695 1.00 90.75 155 LEU A N 1
ATOM 1193 C CA . LEU A 1 155 ? 15.812 10.106 14.647 1.00 90.75 155 LEU A CA 1
ATOM 1194 C C . LEU A 1 155 ? 15.339 10.002 16.102 1.00 90.75 155 LEU A C 1
ATOM 1196 O O . LEU A 1 155 ? 16.131 9.644 16.972 1.00 90.75 155 LEU A O 1
ATOM 1200 N N . SER A 1 156 ? 14.049 10.238 16.358 1.00 87.81 156 SER A N 1
ATOM 1201 C CA . SER A 1 156 ? 13.444 10.073 17.683 1.00 87.81 156 SER A CA 1
ATOM 1202 C C . SER A 1 156 ? 13.545 8.624 18.190 1.00 87.81 156 SER A C 1
ATOM 1204 O O . SER A 1 156 ? 13.486 7.683 17.396 1.00 87.81 156 SER A O 1
ATOM 1206 N N . PRO A 1 157 ? 13.702 8.369 19.497 1.00 86.44 157 PRO A N 1
ATOM 1207 C CA . PRO A 1 157 ? 13.662 7.006 20.023 1.00 86.44 157 PRO A CA 1
ATOM 1208 C C . PRO A 1 157 ? 12.274 6.380 19.815 1.00 86.44 157 PRO A C 1
ATOM 1210 O O . PRO A 1 157 ? 11.251 7.042 19.975 1.00 86.44 157 PRO A O 1
ATOM 1213 N N . LEU A 1 158 ? 12.228 5.090 19.464 1.00 83.81 158 LEU A N 1
ATOM 1214 C CA . LEU A 1 158 ? 10.957 4.381 19.309 1.00 83.81 158 LEU A CA 1
ATOM 1215 C C . LEU A 1 158 ? 10.308 4.196 20.686 1.00 83.81 158 LEU A C 1
ATOM 1217 O O . LEU A 1 158 ? 10.904 3.588 21.576 1.00 83.81 158 LEU A O 1
ATOM 1221 N N . ALA A 1 159 ? 9.086 4.700 20.855 1.00 85.19 159 ALA A N 1
ATOM 1222 C CA . ALA A 1 159 ? 8.334 4.477 22.082 1.00 85.19 159 ALA A CA 1
ATOM 1223 C C . ALA A 1 159 ? 8.020 2.975 22.252 1.00 85.19 159 ALA A C 1
ATOM 1225 O O . ALA A 1 159 ? 7.662 2.325 21.269 1.00 85.19 159 ALA A O 1
ATOM 1226 N N . PRO A 1 160 ? 8.050 2.419 23.478 1.00 85.56 160 PRO A N 1
ATOM 1227 C CA . PRO A 1 160 ? 7.679 1.019 23.722 1.00 85.56 160 PRO A CA 1
ATOM 1228 C C . PRO A 1 160 ? 6.248 0.672 23.289 1.00 85.56 160 PRO A C 1
ATOM 1230 O O . PRO A 1 160 ? 5.929 -0.486 23.049 1.00 85.56 160 PRO A O 1
ATOM 1233 N N . THR A 1 161 ? 5.381 1.682 23.196 1.00 85.38 161 THR A N 1
ATOM 1234 C CA . THR A 1 161 ? 3.983 1.561 22.773 1.00 85.38 161 THR A CA 1
ATOM 1235 C C . THR A 1 161 ? 3.799 1.647 21.257 1.00 85.38 161 THR A C 1
ATOM 1237 O O . THR A 1 161 ? 2.669 1.557 20.785 1.00 85.38 161 THR A O 1
ATOM 1240 N N . ALA A 1 162 ? 4.867 1.857 20.480 1.00 87.69 162 ALA A N 1
ATOM 1241 C CA . ALA A 1 162 ? 4.779 1.941 19.030 1.00 87.69 162 ALA A CA 1
ATOM 1242 C C . ALA A 1 162 ? 4.439 0.571 18.430 1.00 87.69 162 ALA A C 1
ATOM 1244 O O . ALA A 1 162 ? 5.192 -0.388 18.588 1.00 87.69 162 ALA A O 1
ATOM 1245 N N . CYS A 1 163 ? 3.312 0.483 17.726 1.00 89.88 163 CYS A N 1
ATOM 1246 C CA . CYS A 1 163 ? 2.860 -0.758 17.114 1.00 89.88 163 CYS A CA 1
ATOM 1247 C C . CYS A 1 163 ? 2.269 -0.506 15.725 1.00 89.88 163 CYS A C 1
ATOM 1249 O O . CYS A 1 163 ? 1.514 0.444 15.506 1.00 89.88 163 CYS A O 1
ATOM 1251 N N . PHE A 1 164 ? 2.622 -1.397 14.801 1.00 92.69 164 PHE A N 1
ATOM 1252 C CA . PHE A 1 164 ? 2.040 -1.509 13.473 1.00 92.69 164 PHE A CA 1
ATOM 1253 C C . PHE A 1 164 ? 1.984 -2.986 13.097 1.00 92.69 164 PHE A C 1
ATOM 1255 O O . PHE A 1 164 ? 3.017 -3.619 12.869 1.00 92.69 164 PHE A O 1
ATOM 1262 N N . GLN A 1 165 ? 0.777 -3.544 13.052 1.00 91.06 165 GLN A N 1
ATOM 1263 C CA . GLN A 1 165 ? 0.568 -4.947 12.711 1.00 91.06 165 GLN A CA 1
ATOM 1264 C C . GLN A 1 165 ? -0.559 -5.079 11.695 1.00 91.06 165 GLN A C 1
ATOM 1266 O O . GLN A 1 165 ? -1.639 -4.524 11.886 1.00 91.06 165 GLN A O 1
ATOM 1271 N N . ILE A 1 166 ? -0.292 -5.831 10.626 1.00 93.31 166 ILE A N 1
ATOM 1272 C CA . ILE A 1 166 ? -1.236 -6.067 9.536 1.00 93.31 166 ILE A CA 1
ATOM 1273 C C . ILE A 1 166 ? -1.778 -7.489 9.651 1.00 93.31 166 ILE A C 1
ATOM 1275 O O . ILE A 1 166 ? -1.021 -8.461 9.650 1.00 93.31 166 ILE A O 1
ATOM 1279 N N . TYR A 1 167 ? -3.097 -7.605 9.683 1.00 93.50 167 TYR A N 1
ATOM 1280 C CA . TYR A 1 167 ? -3.826 -8.860 9.608 1.00 93.50 167 TYR A CA 1
ATOM 1281 C C . TYR A 1 167 ? -4.454 -8.984 8.230 1.00 93.50 167 TYR A C 1
ATOM 1283 O O . TYR A 1 167 ? -5.051 -8.035 7.732 1.00 93.50 167 TYR A O 1
ATOM 1291 N N . THR A 1 168 ? -4.315 -10.152 7.610 1.00 93.75 168 THR A N 1
ATOM 1292 C CA . THR A 1 168 ? -4.855 -10.412 6.273 1.00 93.75 168 THR A CA 1
ATOM 1293 C C . THR A 1 168 ? -5.883 -11.523 6.348 1.00 93.75 168 THR A C 1
ATOM 1295 O O . THR A 1 168 ? -5.650 -12.549 6.982 1.00 93.75 168 THR A O 1
ATOM 1298 N N . SER A 1 169 ? -7.004 -11.330 5.668 1.00 92.50 169 SER A N 1
ATOM 1299 C CA . SER A 1 169 ? -8.044 -12.342 5.504 1.00 92.50 169 SER A CA 1
ATOM 1300 C C . SER A 1 169 ? -8.511 -12.377 4.054 1.00 92.50 169 SER A C 1
ATOM 1302 O O . SER A 1 169 ? -8.512 -11.353 3.372 1.00 92.50 169 SER A O 1
ATOM 1304 N N . ALA A 1 170 ? -8.870 -13.562 3.569 1.00 93.38 170 ALA A N 1
ATOM 1305 C CA . ALA A 1 170 ? -9.459 -13.741 2.249 1.00 93.38 170 ALA A CA 1
ATOM 1306 C C . ALA A 1 170 ? -10.969 -13.946 2.397 1.00 93.38 170 ALA A C 1
ATOM 1308 O O . ALA A 1 170 ? -11.417 -14.705 3.256 1.00 93.38 170 ALA A O 1
ATOM 1309 N N . LEU A 1 171 ? -11.744 -13.269 1.558 1.00 93.38 171 LEU A N 1
ATOM 1310 C CA . LEU A 1 171 ? -13.197 -13.345 1.523 1.00 93.38 171 LEU A CA 1
ATOM 1311 C C . LEU A 1 171 ? -13.647 -13.698 0.118 1.00 93.38 171 LEU A C 1
ATOM 1313 O O . LEU A 1 171 ? -13.263 -13.032 -0.835 1.00 93.38 171 LEU A O 1
ATOM 1317 N N . GLN A 1 172 ? -14.503 -14.705 -0.003 1.00 93.75 172 GLN A N 1
ATOM 1318 C CA . GLN A 1 172 ? -15.158 -15.011 -1.271 1.00 93.75 172 GLN A CA 1
ATOM 1319 C C . GLN A 1 172 ? -16.135 -13.898 -1.647 1.00 93.75 172 GLN A C 1
ATOM 1321 O O . GLN A 1 172 ? -16.807 -13.346 -0.768 1.00 93.75 172 GLN A O 1
ATOM 1326 N N . TYR A 1 173 ? -16.242 -13.586 -2.939 1.00 91.06 173 TYR A N 1
ATOM 1327 C CA . TYR A 1 173 ? -17.274 -12.675 -3.447 1.00 91.06 173 TYR A CA 1
ATOM 1328 C C . TYR A 1 173 ? -18.667 -13.282 -3.292 1.00 91.06 173 TYR A C 1
ATOM 1330 O O . TYR A 1 173 ? -19.596 -12.640 -2.794 1.00 91.06 173 TYR A O 1
ATOM 1338 N N . GLU A 1 174 ? -18.793 -14.557 -3.635 1.00 92.06 174 GLU A N 1
ATOM 1339 C CA . GLU A 1 174 ? -20.045 -15.277 -3.506 1.00 92.06 174 GLU A CA 1
ATOM 1340 C C . GLU A 1 174 ? -20.261 -15.805 -2.080 1.00 92.06 174 GLU A C 1
ATOM 1342 O O . GLU A 1 174 ? -19.305 -16.173 -1.394 1.00 92.06 174 GLU A O 1
ATOM 1347 N N . PRO A 1 175 ? -21.515 -15.832 -1.601 1.00 93.25 175 PRO A N 1
ATOM 1348 C CA . PRO A 1 175 ? -22.709 -15.278 -2.245 1.00 93.25 175 PRO A CA 1
ATOM 1349 C C . PRO A 1 175 ? -22.760 -13.741 -2.143 1.00 93.25 175 PRO A C 1
ATOM 1351 O O . PRO A 1 175 ? -22.569 -13.181 -1.061 1.00 93.25 175 PRO A O 1
ATOM 1354 N N . PHE A 1 176 ? -23.050 -13.055 -3.255 1.00 90.00 176 PHE A N 1
ATOM 1355 C CA . PHE A 1 176 ? -23.087 -11.585 -3.317 1.00 90.00 176 PHE A CA 1
ATOM 1356 C C . PHE A 1 176 ? -24.050 -10.921 -2.314 1.00 90.00 176 PHE A C 1
ATOM 1358 O O . PHE A 1 176 ? -23.652 -9.922 -1.715 1.00 90.00 176 PHE A O 1
ATOM 1365 N N . PRO A 1 177 ? -25.262 -11.458 -2.042 1.00 93.25 177 PRO A N 1
ATOM 1366 C CA . PRO A 1 177 ? -26.209 -10.807 -1.131 1.00 93.25 177 PRO A CA 1
ATOM 1367 C C . PRO A 1 177 ? -25.687 -10.610 0.296 1.00 93.25 177 PRO A C 1
ATOM 1369 O O . PRO A 1 177 ? -26.062 -9.648 0.952 1.00 93.25 177 PRO A O 1
ATOM 1372 N N . THR A 1 178 ? -24.800 -11.489 0.773 1.00 92.81 178 THR A N 1
ATOM 1373 C CA . THR A 1 178 ? -24.216 -11.392 2.124 1.00 92.81 178 THR A CA 1
ATOM 1374 C C . THR A 1 178 ? -22.774 -10.886 2.103 1.00 92.81 178 THR A C 1
ATOM 1376 O O . THR A 1 178 ? -22.110 -10.862 3.137 1.00 92.81 178 THR A O 1
ATOM 1379 N N . PHE A 1 179 ? -22.254 -10.469 0.942 1.00 90.62 179 PHE A N 1
ATOM 1380 C CA . PHE A 1 179 ? -20.862 -10.038 0.801 1.00 90.62 179 PHE A CA 1
ATOM 1381 C C . PHE A 1 179 ? -20.528 -8.855 1.714 1.00 90.62 179 PHE A C 1
ATOM 1383 O O . PHE A 1 179 ? -19.551 -8.911 2.458 1.00 90.62 179 PHE A O 1
ATOM 1390 N N . GLN A 1 180 ? -21.374 -7.822 1.720 1.00 89.81 180 GLN A N 1
ATOM 1391 C CA . GLN A 1 180 ? -21.180 -6.645 2.566 1.00 89.81 180 GLN A CA 1
ATOM 1392 C C . GLN A 1 180 ? -21.115 -7.019 4.054 1.00 89.81 180 GLN A C 1
ATOM 1394 O O . GLN A 1 180 ? -20.209 -6.582 4.761 1.00 89.81 180 GLN A O 1
ATOM 1399 N N . GLU A 1 181 ? -22.032 -7.866 4.523 1.00 89.69 181 GLU A N 1
ATOM 1400 C CA . GLU A 1 181 ? -22.061 -8.331 5.914 1.00 89.69 181 GLU A CA 1
ATOM 1401 C C . GLU A 1 181 ? -20.790 -9.103 6.278 1.00 89.69 181 GLU A C 1
ATOM 1403 O O . GLU A 1 181 ? -20.221 -8.902 7.353 1.00 89.69 181 GLU A O 1
ATOM 1408 N N . ARG A 1 182 ? -20.299 -9.955 5.366 1.00 91.44 182 ARG A N 1
ATOM 1409 C CA . ARG A 1 182 ? -19.043 -10.692 5.561 1.00 91.44 182 ARG A CA 1
ATOM 1410 C C . ARG A 1 182 ? -17.840 -9.755 5.647 1.00 91.44 182 ARG A C 1
ATOM 1412 O O . ARG A 1 182 ? -16.996 -9.955 6.518 1.00 91.44 182 ARG A O 1
ATOM 1419 N N . VAL A 1 183 ? -17.775 -8.726 4.800 1.00 90.19 183 VAL A N 1
ATOM 1420 C CA . VAL A 1 183 ? -16.706 -7.713 4.836 1.00 90.19 183 VAL A CA 1
ATOM 1421 C C . VAL A 1 183 ? -16.721 -6.952 6.162 1.00 90.19 183 VAL A C 1
ATOM 1423 O O . VAL A 1 183 ? -15.694 -6.875 6.837 1.00 90.19 183 VAL A O 1
ATOM 1426 N N . VAL A 1 184 ? -17.888 -6.457 6.581 1.00 88.25 184 VAL A N 1
ATOM 1427 C CA . VAL A 1 184 ? -18.046 -5.727 7.851 1.00 88.25 184 VAL A CA 1
ATOM 1428 C C . VAL A 1 184 ? -17.650 -6.603 9.036 1.00 88.25 184 VAL A C 1
ATOM 1430 O O . VAL A 1 184 ? -16.929 -6.145 9.916 1.00 88.25 184 VAL A O 1
ATOM 1433 N N . ARG A 1 185 ? -18.047 -7.880 9.044 1.00 87.69 185 ARG A N 1
ATOM 1434 C CA . ARG A 1 185 ? -17.705 -8.826 10.116 1.00 87.69 185 ARG A CA 1
ATOM 1435 C C . ARG A 1 185 ? -16.201 -9.067 10.248 1.00 87.69 185 ARG A C 1
ATOM 1437 O O . ARG A 1 185 ? -15.722 -9.308 11.353 1.00 87.69 185 ARG A O 1
ATOM 1444 N N . VAL A 1 186 ? -15.472 -9.033 9.136 1.00 87.88 186 VAL A N 1
ATOM 1445 C CA . VAL A 1 186 ? -14.012 -9.176 9.117 1.00 87.88 186 VAL A CA 1
ATOM 1446 C C . VAL A 1 186 ? -13.314 -7.904 9.599 1.00 87.88 186 VAL A C 1
ATOM 1448 O O . VAL A 1 186 ? -12.338 -7.994 10.340 1.00 87.88 186 VAL A O 1
ATOM 1451 N N . MET A 1 187 ? -13.801 -6.728 9.199 1.00 86.06 187 MET A N 1
ATOM 1452 C CA . MET A 1 187 ? -13.227 -5.443 9.622 1.00 86.06 187 MET A CA 1
ATOM 1453 C C . MET A 1 187 ? -13.520 -5.140 11.095 1.00 86.06 187 MET A C 1
ATOM 1455 O O . MET A 1 187 ? -12.642 -4.679 11.821 1.00 86.06 187 MET A O 1
ATOM 1459 N N . PHE A 1 188 ? -14.735 -5.458 11.543 1.00 82.25 188 PHE A N 1
ATOM 1460 C CA . PHE A 1 188 ? -15.241 -5.195 12.885 1.00 82.25 188 PHE A CA 1
ATOM 1461 C C . PHE A 1 188 ? -15.756 -6.499 13.499 1.00 82.25 188 PHE A C 1
ATOM 1463 O O . PHE A 1 188 ? -16.965 -6.758 13.502 1.00 82.25 188 PHE A O 1
ATOM 1470 N N . PRO A 1 189 ? -14.864 -7.359 14.017 1.00 68.31 189 PRO A N 1
ATOM 1471 C CA . PRO A 1 189 ? -15.291 -8.563 14.703 1.00 68.31 189 PRO A CA 1
ATOM 1472 C C . PRO A 1 189 ? -16.050 -8.157 15.972 1.00 68.31 189 PRO A C 1
ATOM 1474 O O . PRO A 1 189 ? -15.451 -7.838 16.998 1.00 68.31 189 PRO A O 1
ATOM 1477 N N . CYS A 1 190 ? -17.386 -8.150 15.913 1.00 47.75 190 CYS A N 1
ATOM 1478 C CA . CYS A 1 190 ? -18.206 -8.032 17.111 1.00 47.75 190 CYS A CA 1
ATOM 1479 C C . CYS A 1 190 ? -17.784 -9.151 18.058 1.00 47.75 190 CYS A C 1
ATOM 1481 O O . CYS A 1 190 ? -17.878 -10.328 17.699 1.00 47.75 190 CYS A O 1
ATOM 1483 N N . GLY A 1 191 ? -17.318 -8.776 19.253 1.00 49.94 191 GLY A N 1
ATOM 1484 C CA . GLY A 1 191 ? -17.007 -9.721 20.314 1.00 49.94 191 GLY A CA 1
ATOM 1485 C C . GLY A 1 191 ? -18.176 -10.685 20.448 1.00 49.94 191 GLY A C 1
ATOM 1486 O O . GLY A 1 191 ? -19.282 -10.278 20.808 1.00 49.94 191 GLY A O 1
ATOM 1487 N N . GLN A 1 192 ? -17.963 -11.948 20.078 1.00 42.53 192 GLN A N 1
ATOM 1488 C CA . GLN A 1 192 ? -18.965 -12.974 20.302 1.00 42.53 192 GLN A CA 1
ATOM 1489 C C . GLN A 1 192 ? -19.256 -12.944 21.795 1.00 42.53 192 GLN A C 1
ATOM 1491 O O . GLN A 1 192 ? -18.361 -13.201 22.604 1.00 42.53 192 GLN A O 1
ATOM 1496 N N . LYS A 1 193 ? -20.489 -12.566 22.160 1.00 43.22 193 LYS A N 1
ATOM 1497 C CA . LYS A 1 193 ? -20.986 -12.704 23.524 1.00 43.22 193 LYS A CA 1
ATOM 1498 C C . LYS A 1 193 ? -20.641 -14.124 23.943 1.00 43.22 193 LYS A C 1
ATOM 1500 O O . LYS A 1 193 ? -21.201 -15.076 23.397 1.00 43.22 193 LYS A O 1
ATOM 1505 N N . ARG A 1 194 ? -19.694 -14.271 24.875 1.00 38.69 194 ARG A N 1
ATOM 1506 C CA . ARG A 1 194 ? -19.547 -15.518 25.617 1.00 38.69 194 ARG A CA 1
ATOM 1507 C C . ARG A 1 194 ? -20.953 -15.809 26.117 1.00 38.69 194 ARG A C 1
ATOM 1509 O O . ARG A 1 194 ? -21.532 -14.967 26.805 1.00 38.69 194 ARG A O 1
ATOM 1516 N N . LYS A 1 195 ? -21.536 -16.932 25.692 1.00 43.41 195 LYS A N 1
ATOM 1517 C CA . LYS A 1 195 ? -22.684 -17.505 26.387 1.00 43.41 195 LYS A CA 1
ATOM 1518 C C . LYS A 1 195 ? -22.221 -17.634 27.834 1.00 43.41 195 LYS A C 1
ATOM 1520 O O . LYS A 1 195 ? -21.436 -18.523 28.145 1.00 43.41 195 LYS A O 1
ATOM 1525 N N . ILE A 1 196 ? -22.619 -16.688 28.679 1.00 46.78 196 ILE A N 1
ATOM 1526 C CA . ILE A 1 196 ? -22.649 -16.894 30.117 1.00 46.78 196 ILE A CA 1
ATOM 1527 C C . ILE A 1 196 ? -23.639 -18.039 30.251 1.00 46.78 196 ILE A C 1
ATOM 1529 O O . ILE A 1 196 ? -24.835 -17.865 30.020 1.00 46.78 196 ILE A O 1
ATOM 1533 N N . GLY A 1 197 ? -23.104 -19.242 30.448 1.00 44.81 197 GLY A N 1
ATOM 1534 C CA . GLY A 1 197 ? -23.887 -20.372 30.895 1.00 44.81 197 GLY A CA 1
ATOM 1535 C C . GLY A 1 197 ? -24.435 -19.992 32.256 1.00 44.81 197 GLY A C 1
ATOM 1536 O O . GLY A 1 197 ? -23.755 -20.150 33.261 1.00 44.81 197 GLY A O 1
ATOM 1537 N N . MET A 1 198 ? -25.637 -19.426 32.261 1.00 48.41 198 MET A N 1
ATOM 1538 C CA . MET A 1 198 ? -26.510 -19.418 33.419 1.00 48.41 198 MET A CA 1
ATOM 1539 C C . MET A 1 198 ? -26.991 -20.866 33.559 1.00 48.41 198 MET A C 1
ATOM 1541 O O . MET A 1 198 ? -27.993 -21.264 32.975 1.00 48.41 198 MET A O 1
ATOM 1545 N N . GLY A 1 199 ? -26.151 -21.693 34.176 1.00 45.03 199 GLY A N 1
ATOM 1546 C CA . GLY A 1 199 ? -26.550 -22.971 34.737 1.00 45.03 199 GLY A CA 1
ATOM 1547 C C . GLY A 1 199 ? -26.848 -22.711 36.200 1.00 45.03 199 GLY A C 1
ATOM 1548 O O . GLY A 1 199 ? -25.923 -22.443 36.965 1.00 45.03 199 GLY A O 1
ATOM 1549 N N . ASP A 1 200 ? -28.136 -22.697 36.521 1.00 45.53 200 ASP A N 1
ATOM 1550 C CA . ASP A 1 200 ? -28.682 -22.577 37.866 1.00 45.53 200 ASP A CA 1
ATOM 1551 C C . ASP A 1 200 ? -28.033 -23.565 38.839 1.00 45.53 200 ASP A C 1
ATOM 1553 O O . ASP A 1 200 ? -27.734 -24.712 38.501 1.00 45.53 200 ASP A O 1
ATOM 1557 N N . GLY A 1 201 ? -27.843 -23.098 40.070 1.00 47.50 201 GLY A N 1
ATOM 1558 C CA . GLY A 1 201 ? -27.483 -23.942 41.194 1.00 47.50 201 GLY A CA 1
ATOM 1559 C C . GLY A 1 201 ? -28.664 -24.780 41.684 1.00 47.50 201 GLY A C 1
ATOM 1560 O O . GLY A 1 201 ? -29.774 -24.284 41.842 1.00 47.50 201 GLY A O 1
ATOM 1561 N N . ALA A 1 202 ? -28.369 -26.036 41.992 1.00 42.81 202 ALA A N 1
ATOM 1562 C CA . ALA A 1 202 ? -28.969 -26.864 43.036 1.00 42.81 202 ALA A CA 1
ATOM 1563 C C . ALA A 1 202 ? -27.881 -27.917 43.330 1.00 42.81 202 ALA A C 1
ATOM 1565 O O . ALA A 1 202 ? -27.364 -28.522 42.399 1.00 42.81 202 ALA A O 1
ATOM 1566 N N . GLY A 1 203 ? -27.308 -28.027 44.525 1.00 45.09 203 GLY A N 1
ATOM 1567 C CA . GLY A 1 203 ? -28.016 -28.317 45.762 1.00 45.09 203 GLY A CA 1
ATOM 1568 C C . GLY A 1 203 ? -27.978 -29.833 45.986 1.00 45.09 203 GLY A C 1
ATOM 1569 O O . GLY A 1 203 ? -28.705 -30.547 45.307 1.00 45.09 203 GLY A O 1
ATOM 1570 N N . ASP A 1 204 ? -27.134 -30.242 46.940 1.00 43.78 204 ASP A N 1
ATOM 1571 C CA . ASP A 1 204 ? -27.176 -31.464 47.767 1.00 43.78 204 ASP A CA 1
ATOM 1572 C C . ASP A 1 204 ? -26.324 -32.724 47.465 1.00 43.78 204 ASP A C 1
ATOM 1574 O O . ASP A 1 204 ? -26.119 -33.143 46.330 1.00 43.78 204 ASP A O 1
ATOM 1578 N N . GLU A 1 205 ? -25.910 -33.305 48.612 1.00 39.44 205 GLU A N 1
ATOM 1579 C CA . GLU A 1 205 ? -25.299 -34.614 48.957 1.00 39.44 205 GLU A CA 1
ATOM 1580 C C . GLU A 1 205 ? -23.750 -34.712 48.917 1.00 39.44 205 GLU A C 1
ATOM 1582 O O . GLU A 1 205 ? -23.131 -34.580 47.868 1.00 39.44 205 GLU A O 1
ATOM 1587 N N . VAL A 1 206 ? -23.020 -34.748 50.057 1.00 42.94 206 VAL A N 1
ATOM 1588 C CA . VAL A 1 206 ? -22.878 -35.820 51.095 1.00 42.94 206 VAL A CA 1
ATOM 1589 C C . VAL A 1 206 ? -22.497 -37.144 50.404 1.00 42.94 206 VAL A C 1
ATOM 1591 O O . VAL A 1 206 ? -23.304 -37.674 49.655 1.00 42.94 206 VAL A O 1
ATOM 1594 N N . TRP A 1 207 ? -21.280 -37.696 50.494 1.00 40.81 207 TRP A N 1
ATOM 1595 C CA . TRP A 1 207 ? -20.412 -38.031 51.635 1.00 40.81 207 TRP A CA 1
ATOM 1596 C C . TRP A 1 207 ? -18.934 -37.723 51.358 1.00 40.81 207 TRP A C 1
ATOM 1598 O O . TRP A 1 207 ? -18.512 -37.871 50.189 1.00 40.81 207 TRP A O 1
#

Secondary structure (DSSP, 8-state):
----S------EEEETTEEEEPPP-EEEE----S-TTS----EEEEEEEHHHHHHHHHHHTGGGT-SS--HHHHHHHHHHHHHHS-SSGGG-HHHHHHHHHHHHHHHHHHTTTS-GGG-EEEEEEEEEETTEEEEEEEEEEEEEHHHHHHHH-TTSPPPTT--EEEEEEEEE--SGGGHHHHHHHHHS-------------------

Mean predicted aligned error: 10.48 Å

Solvent-accessible surface area (backbone atoms only — not comparable to full-atom values): 12357 Å² total; per-residue (Å²): 139,84,92,82,79,82,78,79,65,80,56,49,30,66,44,65,86,40,77,41,83,54,58,78,46,51,75,40,55,59,78,69,90,64,66,101,83,62,68,80,50,38,50,35,36,34,40,39,45,49,63,39,53,53,50,46,53,53,57,74,46,44,72,57,29,51,95,66,79,43,74,67,33,47,52,52,37,52,54,52,50,57,72,72,49,57,98,49,75,91,71,31,68,68,58,56,44,51,48,50,24,35,38,50,49,28,47,65,65,41,52,90,78,52,76,52,76,83,42,69,37,68,28,34,39,40,38,41,39,89,91,38,89,54,45,36,33,42,37,39,32,50,34,22,35,42,37,53,49,35,36,52,38,69,85,54,81,81,51,93,78,41,41,77,52,79,46,78,47,79,39,58,49,72,63,63,94,51,31,67,60,54,52,49,45,68,78,52,66,72,77,75,76,72,77,76,79,84,70,80,90,78,88,87,81,90,134

Sequence (207 aa):
MGKTAGENDDLVFRYANRSVPLPNCMLFSTRCNSDPVVSIPGPSIAYLHSTTITTAREHSLQHVWKPRFSPPTWSLYKLRLARLTPPDAARDPYIAAVLIAMAQEQQVQQRPLAPSASQVFCVHVLVGNADDNSHIRVHTAGVTGTFLDKLADPLSPLAPTACFQIYTSALQYEPFPTFQERVVRVMFPCGQKRKIGMGDGAGDEVW

Foldseek 3Di:
DDDDDDPQPQQWFFFQNDTDTAFGKAFDFDDPPDDPPDDDTFGAEIEDELVSVLVVLLVVLPVQQPPHHDPVSVVVSVVVSVVQDDPDSQPHVSVVRSQLSSQVRRCVRCVVPDDQQADWRKHWYWYHYPVDPFKIKIKIWTFGSLLNVCRNPVVDDRDPPGDIDIDMDIDTCPPVVCRVVVNCCVSDVDPDPPPPPPPDDDDDDDD

Organism: NCBI:txid708192

Nearest PDB structures (foldseek):
  6jsd-assembly1_A  TM=3.300E-01  e=3.156E+00  Corynebacterium glutamicum ATCC 13032
  3q1c-assembly1_A  TM=1.759E-01  e=4.960E-01  Escherichia coli O127:H6 str. E2348/69
  6blk-assembly3_A  TM=3.462E-01  e=2.790E+00  Mycolicibacterium hassiacum DSM 44199

Radius of gyration: 22.34 Å; Cα contacts (8 Å, |Δi|>4): 295; chains: 1; bounding box: 50×57×76 Å

pLDDT: mean 80.67, std 18.76, range [30.78, 95.62]